Protein AF-A0A9X7I313-F1 (afdb_monomer)

pLDDT: mean 82.61, std 24.39, range [28.47, 98.81]

Organism: Neisseria perflava (NCBI:txid33053)

Sequence (210 aa):
MNPSSATGTASRPKRANGAKYTSPQLRQRKEVKRVNSVDGKPVTVVKENRGIHDQNETKINKLHPQFQDKVRMFIKKVHEQHQIKLKIVQGYRTYREQDELYAKGRTMPGSIVTNAKGGQSNHNFGLAIDVFPIWQDGRPHMKKEDDAENIRLLKLIAHIGIEEGLAWGGHWRKFKDYPHFELKVGKNMAQLRAAVKAAGGDTLAVKYDI

Nearest PDB structures (foldseek):
  2vo9-assembly3_C  TM=8.778E-01  e=3.078E-14  Listeria phage A500
  6akv-assembly1_A  TM=8.859E-01  e=5.418E-13  Bacillus phage B4
  3tmp-assembly2_C  TM=4.091E-01  e=7.382E+00  Homo sapiens

InterPro domains:
  IPR009045 Peptidase M74/Hedgehog-like, zinc-binding domain superfamily [G3DSA:3.30.1380.10] (27-183)
  IPR009045 Peptidase M74/Hedgehog-like, zinc-binding domain superfamily [SSF55166] (54-183)
  IPR039561 Peptidase M15C [PF13539] (115-183)

Radius of gyration: 28.73 Å; Cα contacts (8 Å, |Δi|>4): 242; chains: 1; bounding box: 62×62×86 Å

Structure (mmCIF, N/CA/C/O backbone):
data_AF-A0A9X7I313-F1
#
_entry.id   AF-A0A9X7I313-F1
#
loop_
_atom_site.group_PDB
_atom_site.id
_atom_site.type_symbol
_atom_site.label_atom_id
_atom_site.label_alt_id
_atom_site.label_comp_id
_atom_site.label_asym_id
_atom_site.label_entity_id
_atom_site.label_seq_id
_atom_site.pdbx_PDB_ins_code
_atom_site.Cartn_x
_atom_site.Cartn_y
_atom_site.Cartn_z
_atom_site.occupancy
_atom_site.B_iso_or_equiv
_atom_site.auth_seq_id
_atom_site.auth_comp_id
_atom_site.auth_asym_id
_atom_site.auth_atom_id
_atom_site.pdbx_PDB_model_num
ATOM 1 N N . MET A 1 1 ? -7.482 26.710 -67.455 1.00 40.88 1 MET A N 1
ATOM 2 C CA . MET A 1 1 ? -7.540 28.052 -66.835 1.00 40.88 1 MET A CA 1
ATOM 3 C C . MET A 1 1 ? -9.006 28.459 -66.785 1.00 40.88 1 MET A C 1
ATOM 5 O O . MET A 1 1 ? -9.658 28.337 -67.809 1.00 40.88 1 MET A O 1
ATOM 9 N N . ASN A 1 2 ? -9.516 28.877 -65.625 1.00 44.06 2 ASN A N 1
ATOM 10 C CA . ASN A 1 2 ? -10.851 29.485 -65.463 1.00 44.06 2 ASN A CA 1
ATOM 11 C C . ASN A 1 2 ? -10.664 31.020 -65.416 1.00 44.06 2 ASN A C 1
ATOM 13 O O . ASN A 1 2 ? -9.585 31.435 -64.980 1.00 44.06 2 ASN A O 1
ATOM 17 N N . PRO A 1 3 ? -11.637 31.860 -65.843 1.00 52.75 3 PRO A N 1
ATOM 18 C CA . PRO A 1 3 ? -12.781 32.150 -64.961 1.00 52.75 3 PRO A CA 1
ATOM 19 C C . PRO A 1 3 ? -14.147 32.509 -65.605 1.00 52.75 3 PRO A C 1
ATOM 21 O O . PRO A 1 3 ? -14.241 32.973 -66.733 1.00 52.75 3 PRO A O 1
ATOM 24 N N . SER A 1 4 ? -15.182 32.381 -64.762 1.00 41.75 4 SER A N 1
ATOM 25 C CA . SER A 1 4 ? -16.404 33.206 -64.637 1.00 41.75 4 SER A CA 1
ATOM 26 C C . SER A 1 4 ? -17.327 33.518 -65.826 1.00 41.75 4 SER A C 1
ATOM 28 O O . SER A 1 4 ? -17.017 34.321 -66.698 1.00 41.75 4 SER A O 1
ATOM 30 N N . SER A 1 5 ? -18.597 33.125 -65.665 1.00 41.00 5 SER A N 1
ATOM 31 C CA . SER A 1 5 ? -19.755 33.981 -65.979 1.00 41.00 5 SER A CA 1
ATOM 32 C C . SER A 1 5 ? -20.914 33.678 -65.012 1.00 41.00 5 SER A C 1
ATOM 34 O O . SER A 1 5 ? -21.037 32.554 -64.528 1.00 41.00 5 SER A O 1
ATOM 36 N N . ALA A 1 6 ? -21.727 34.685 -64.677 1.00 46.19 6 ALA A N 1
ATOM 37 C CA . ALA A 1 6 ? -22.829 34.582 -63.714 1.00 46.19 6 ALA A CA 1
ATOM 38 C C . ALA A 1 6 ? -24.111 35.225 -64.263 1.00 46.19 6 ALA A C 1
ATOM 40 O O . ALA A 1 6 ? -24.034 36.268 -64.902 1.00 46.19 6 ALA A O 1
ATOM 41 N N . THR A 1 7 ? -25.273 34.638 -63.962 1.00 37.78 7 THR A N 1
ATOM 42 C CA . THR A 1 7 ? -26.648 35.191 -64.051 1.00 37.78 7 THR A CA 1
ATOM 43 C C . THR A 1 7 ? -27.567 34.277 -63.206 1.00 37.78 7 THR A C 1
ATOM 45 O O . THR A 1 7 ? -27.244 33.106 -63.039 1.00 37.78 7 THR A O 1
ATOM 48 N N . GLY A 1 8 ? -28.682 34.693 -62.593 1.00 36.22 8 GLY A N 1
ATOM 49 C CA . GLY A 1 8 ? -29.254 36.028 -62.391 1.00 36.22 8 GLY A CA 1
ATOM 50 C C . GLY A 1 8 ? -30.377 36.011 -61.324 1.00 36.22 8 GLY A C 1
ATOM 51 O O . GLY A 1 8 ? -30.868 34.950 -60.956 1.00 36.22 8 GLY A O 1
ATOM 52 N N . THR A 1 9 ? -30.717 37.201 -60.808 1.00 35.31 9 THR A N 1
ATOM 53 C CA . THR A 1 9 ? -32.070 37.739 -60.471 1.00 35.31 9 THR A CA 1
ATOM 54 C C . THR A 1 9 ? -33.259 36.763 -60.298 1.00 35.31 9 THR A C 1
ATOM 56 O O . THR A 1 9 ? -33.502 35.950 -61.177 1.00 35.31 9 THR A O 1
ATOM 59 N N . ALA A 1 10 ? -34.159 36.866 -59.304 1.00 37.38 10 ALA A N 1
ATOM 60 C CA . ALA A 1 10 ? -34.538 37.956 -58.373 1.00 37.38 10 ALA A CA 1
ATOM 61 C C . ALA A 1 10 ? -35.134 37.352 -57.050 1.00 37.38 10 ALA A C 1
ATOM 63 O O . ALA A 1 10 ? -35.011 36.151 -56.851 1.00 37.38 10 ALA A O 1
ATOM 64 N N . SER A 1 11 ? -35.779 38.030 -56.078 1.00 39.25 11 SER A N 1
ATOM 65 C CA . SER A 1 11 ? -36.318 39.404 -55.959 1.00 39.25 11 SER A CA 1
ATOM 66 C C . SER A 1 11 ? -36.419 39.886 -54.477 1.00 39.25 11 SER A C 1
ATOM 68 O O . SER A 1 11 ? -35.688 39.419 -53.608 1.00 39.25 11 SER A O 1
ATOM 70 N N . ARG A 1 12 ? -37.312 40.847 -54.181 1.00 38.00 12 ARG A N 1
ATOM 71 C CA . ARG A 1 12 ? -37.642 41.500 -52.880 1.00 38.00 12 ARG A CA 1
ATOM 72 C C . ARG A 1 12 ? -39.209 41.496 -52.745 1.00 38.00 12 ARG A C 1
ATOM 74 O O . ARG A 1 12 ? -39.817 41.303 -53.798 1.00 38.00 12 ARG A O 1
ATOM 81 N N . PRO A 1 13 ? -39.911 41.768 -51.598 1.00 47.47 13 PRO A N 1
ATOM 82 C CA . PRO A 1 13 ? -39.455 42.646 -50.510 1.00 47.47 13 PRO A CA 1
ATOM 83 C C . PRO A 1 13 ? -40.043 42.528 -49.061 1.00 47.47 13 PRO A C 1
ATOM 85 O O . PRO A 1 13 ? -40.898 41.712 -48.748 1.00 47.47 13 PRO A O 1
ATOM 88 N N . LYS A 1 14 ? -39.645 43.533 -48.251 1.00 39.06 14 LYS A N 1
ATOM 89 C CA . LYS A 1 14 ? -40.239 44.116 -47.016 1.00 39.06 14 LYS A CA 1
ATOM 90 C C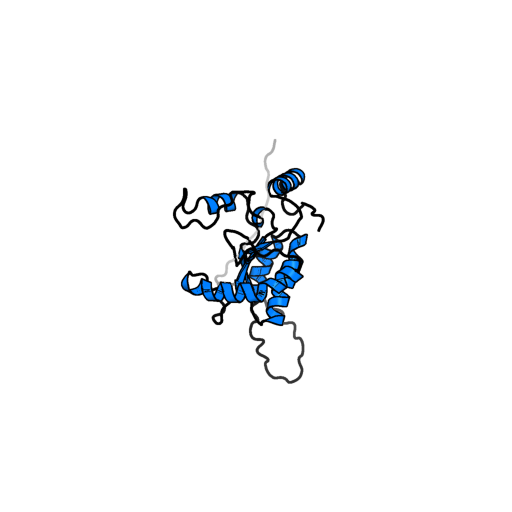 . LYS A 1 14 ? -39.835 43.555 -45.635 1.00 39.06 14 LYS A C 1
ATOM 92 O O . LYS A 1 14 ? -39.567 42.381 -45.439 1.00 39.06 14 LYS A O 1
ATOM 97 N N . ARG A 1 15 ? -39.721 44.509 -44.695 1.00 39.66 15 ARG A N 1
ATOM 98 C CA . ARG A 1 15 ? -39.255 44.392 -43.299 1.00 39.66 15 ARG A CA 1
ATOM 99 C C . ARG A 1 15 ? -40.437 44.241 -42.333 1.00 39.66 15 ARG A C 1
ATOM 101 O O . ARG A 1 15 ? -41.466 44.869 -42.562 1.00 39.66 15 ARG A O 1
ATOM 108 N N . ALA A 1 16 ? -40.196 43.616 -41.181 1.00 40.28 16 ALA A N 1
ATOM 109 C CA . ALA A 1 16 ? -40.866 43.938 -39.917 1.00 40.28 16 ALA A CA 1
ATOM 110 C C . ALA A 1 16 ? -39.874 43.775 -38.745 1.00 40.28 16 ALA A C 1
ATOM 112 O O . ALA A 1 16 ? -38.913 43.014 -38.849 1.00 40.28 16 ALA A O 1
ATOM 113 N N . ASN A 1 17 ? -40.070 44.533 -37.664 1.00 34.88 17 ASN A N 1
ATOM 114 C CA . ASN A 1 17 ? -39.152 44.593 -36.521 1.00 34.88 17 ASN A CA 1
ATOM 115 C C . ASN A 1 17 ? -39.475 43.546 -35.440 1.00 34.88 17 ASN A C 1
ATOM 117 O O . ASN A 1 17 ? -40.638 43.321 -35.131 1.00 34.88 17 ASN A O 1
ATOM 121 N N . GLY A 1 18 ? -38.429 43.083 -34.749 1.00 35.44 18 GLY A N 1
ATOM 122 C CA . GLY A 1 18 ? -38.420 43.013 -33.282 1.00 35.44 18 GLY A CA 1
ATOM 123 C C . GLY A 1 18 ? -39.178 41.881 -32.579 1.00 35.44 18 GLY A C 1
ATOM 124 O O . GLY A 1 18 ? -40.307 42.064 -32.143 1.00 35.44 18 GLY A O 1
ATOM 125 N N . ALA A 1 19 ? -38.459 40.804 -32.255 1.00 38.16 19 ALA A N 1
ATOM 126 C CA . ALA A 1 19 ? -38.674 40.040 -31.023 1.00 38.16 19 ALA A CA 1
ATOM 127 C C . ALA A 1 19 ? -37.346 39.412 -30.565 1.00 38.16 19 ALA A C 1
ATOM 129 O O . ALA A 1 19 ? -36.671 38.742 -31.346 1.00 38.16 19 ALA A O 1
ATOM 130 N N . LYS A 1 20 ? -36.949 39.627 -29.304 1.00 37.66 20 LYS A N 1
ATOM 131 C CA . LYS A 1 20 ? -35.794 38.934 -28.708 1.00 37.66 20 LYS A CA 1
ATOM 132 C C . LYS A 1 20 ? -36.206 37.497 -28.382 1.00 37.66 20 LYS A C 1
ATOM 134 O O . LYS A 1 20 ? -36.942 37.287 -27.424 1.00 37.66 20 LYS A O 1
ATOM 139 N N . TYR A 1 21 ? -35.722 36.524 -29.149 1.00 28.47 21 TYR A N 1
ATOM 140 C CA . TYR A 1 21 ? -35.895 35.108 -28.822 1.00 28.47 21 TYR A CA 1
ATOM 141 C C . TYR A 1 21 ? -34.841 34.671 -27.797 1.00 28.47 21 TYR A C 1
ATOM 143 O O . TYR A 1 21 ? -33.659 34.552 -28.113 1.00 28.47 21 TYR A O 1
ATOM 151 N N . THR A 1 22 ? -35.268 34.433 -26.559 1.00 36.50 22 THR A N 1
ATOM 152 C CA . THR A 1 22 ? -34.468 33.758 -25.531 1.00 36.50 22 THR A CA 1
ATOM 153 C C . THR A 1 22 ? -34.705 32.252 -25.612 1.00 36.50 22 THR A C 1
ATOM 155 O O . THR A 1 22 ? -35.797 31.768 -25.320 1.00 36.50 22 THR A O 1
ATOM 158 N N . SER A 1 23 ? -33.681 31.490 -26.002 1.00 35.00 23 S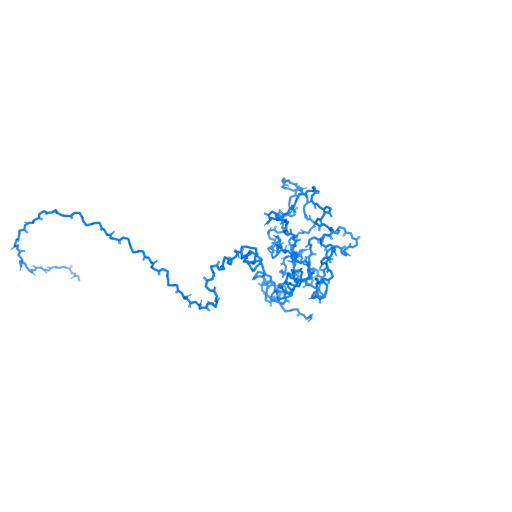ER A N 1
ATOM 159 C CA . SER A 1 23 ? -33.765 30.025 -26.064 1.00 35.00 23 SER A CA 1
ATOM 160 C C . SER A 1 23 ? -34.023 29.419 -24.674 1.00 35.00 23 SER A C 1
ATOM 162 O O . SER A 1 23 ? -33.253 29.694 -23.748 1.00 35.00 23 SER A O 1
ATOM 164 N N . PRO A 1 24 ? -35.046 28.560 -24.497 1.00 38.41 24 PRO A N 1
ATOM 165 C CA . PRO A 1 24 ? -35.261 27.858 -23.237 1.00 38.41 24 PRO A CA 1
ATOM 166 C C . PRO A 1 24 ? -34.119 26.877 -22.948 1.00 38.41 24 PRO A C 1
ATOM 168 O O . PRO A 1 24 ? -33.756 26.059 -23.793 1.00 38.41 24 PRO A O 1
ATOM 171 N N . GLN A 1 25 ? -33.571 26.916 -21.732 1.00 34.84 25 GLN A N 1
ATOM 172 C CA . GLN A 1 25 ? -32.580 25.932 -21.296 1.00 34.84 25 GLN A CA 1
ATOM 173 C C . GLN A 1 25 ? -33.209 24.534 -21.213 1.00 34.84 25 GLN A C 1
ATOM 175 O O . GLN A 1 25 ? -34.128 24.298 -20.425 1.00 34.84 25 GLN A O 1
ATOM 180 N N . LEU A 1 26 ? -32.659 23.590 -21.981 1.00 34.78 26 LEU A N 1
ATOM 181 C CA . LEU A 1 26 ? -32.971 22.162 -21.904 1.00 34.78 26 LEU A CA 1
ATOM 182 C C . LEU A 1 26 ? -32.589 21.599 -20.526 1.00 34.78 26 LEU A C 1
ATOM 184 O O . LEU A 1 26 ? -31.475 21.128 -20.299 1.00 34.78 26 LEU A O 1
ATOM 188 N N . ARG A 1 27 ? -33.546 21.614 -19.593 1.00 37.34 27 ARG A N 1
ATOM 189 C CA . ARG A 1 27 ? -33.458 20.845 -18.349 1.00 37.34 27 ARG A CA 1
ATOM 190 C C . ARG A 1 27 ? -33.531 19.360 -18.692 1.00 37.34 27 ARG A C 1
ATOM 192 O O . ARG A 1 27 ? -34.621 18.828 -18.896 1.00 37.34 27 ARG A O 1
ATOM 199 N N . GLN A 1 28 ? -32.382 18.688 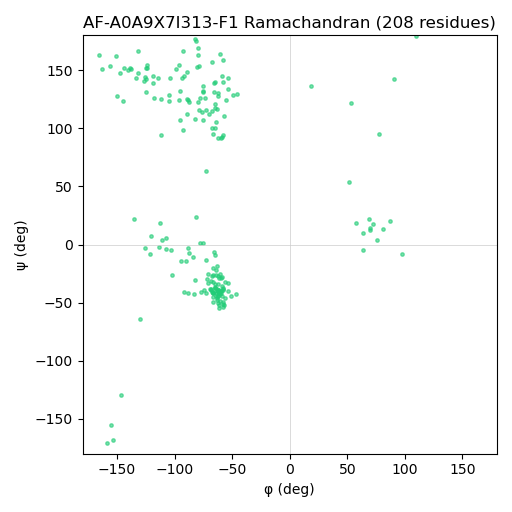-18.727 1.00 34.44 28 GLN A N 1
ATOM 200 C CA . GLN A 1 28 ? -32.332 17.229 -18.819 1.00 34.44 28 GLN A CA 1
ATOM 201 C C . GLN A 1 28 ? -33.115 16.623 -17.643 1.00 34.44 28 GLN A C 1
ATOM 203 O O . GLN A 1 28 ? -32.706 16.724 -16.482 1.00 34.44 28 GLN A O 1
ATOM 208 N N . ARG A 1 29 ? -34.268 16.009 -17.937 1.00 39.44 29 ARG A N 1
ATOM 209 C CA . ARG A 1 29 ? -35.014 15.210 -16.961 1.00 39.44 29 ARG A CA 1
ATOM 210 C C . ARG A 1 29 ? -34.137 14.028 -16.561 1.00 39.44 29 ARG A C 1
ATOM 212 O O . ARG A 1 29 ? -33.852 13.169 -17.388 1.00 39.44 29 ARG A O 1
ATOM 219 N N . LYS A 1 30 ? -33.751 13.959 -15.285 1.00 34.91 30 LYS A N 1
ATOM 220 C CA . LYS A 1 30 ? -33.220 12.719 -14.713 1.00 34.91 30 LYS A CA 1
ATOM 221 C C . LYS A 1 30 ? -34.335 11.681 -14.724 1.00 34.91 30 LYS A C 1
ATOM 223 O O . LYS A 1 30 ? -35.368 11.879 -14.088 1.00 34.91 30 LYS A O 1
ATOM 228 N N . GLU A 1 31 ? -34.120 10.600 -15.455 1.00 32.78 31 GLU A N 1
ATOM 229 C CA . GLU A 1 31 ? -35.025 9.461 -15.486 1.00 32.78 31 GLU A CA 1
ATOM 230 C C . GLU A 1 31 ? -34.950 8.725 -14.140 1.00 32.78 31 GLU A C 1
ATOM 232 O O . GLU A 1 31 ? -33.916 8.176 -13.760 1.00 32.78 31 GLU A O 1
ATOM 237 N N . VAL A 1 32 ? -36.037 8.777 -13.366 1.00 34.41 32 VAL A N 1
ATOM 238 C CA . VAL A 1 32 ? -36.108 8.149 -12.042 1.00 34.41 32 VAL A CA 1
ATOM 239 C C . VAL A 1 32 ? -36.683 6.747 -12.200 1.00 34.41 32 VAL A C 1
ATOM 241 O O . VAL A 1 32 ? -37.902 6.576 -12.241 1.00 34.41 32 VAL A O 1
ATOM 244 N N . LYS A 1 33 ? -35.813 5.731 -12.242 1.00 35.75 33 LYS A N 1
ATOM 245 C CA . LYS A 1 33 ? -36.243 4.339 -12.058 1.00 35.75 33 LYS A CA 1
ATOM 246 C C . LYS A 1 33 ? -36.788 4.175 -10.638 1.00 35.75 33 LYS A C 1
ATOM 248 O O . LYS A 1 33 ? -36.026 4.150 -9.674 1.00 35.75 33 LYS A O 1
ATOM 253 N N . ARG A 1 34 ? -38.115 4.087 -10.513 1.00 34.72 34 ARG A N 1
ATOM 254 C CA . ARG A 1 34 ? -38.782 3.680 -9.271 1.00 34.72 34 ARG A CA 1
ATOM 255 C C . ARG A 1 34 ? -38.585 2.178 -9.083 1.00 34.72 34 ARG A C 1
ATOM 257 O O . ARG A 1 34 ? -38.943 1.405 -9.965 1.00 34.72 34 ARG A O 1
ATOM 264 N N . VAL A 1 35 ? -38.061 1.785 -7.929 1.00 38.41 35 VAL A N 1
ATOM 265 C CA . VAL A 1 35 ? -38.152 0.413 -7.420 1.00 38.41 35 VAL A CA 1
ATOM 266 C C . VAL A 1 35 ? -39.050 0.483 -6.193 1.00 38.41 35 VAL A C 1
ATOM 268 O O . VAL A 1 35 ? -38.827 1.319 -5.317 1.00 38.41 35 VAL A O 1
ATOM 271 N N . ASN A 1 36 ? -40.107 -0.324 -6.169 1.00 33.94 36 ASN A N 1
ATOM 272 C CA . ASN A 1 36 ? -41.086 -0.295 -5.089 1.00 33.94 36 ASN A CA 1
ATOM 273 C C . ASN A 1 36 ? -40.506 -0.981 -3.845 1.00 33.94 36 ASN A C 1
ATOM 275 O O . ASN A 1 36 ? -40.004 -2.098 -3.942 1.00 33.94 36 ASN A O 1
ATOM 279 N N . SER A 1 37 ? -40.625 -0.333 -2.686 1.00 36.97 37 SER A N 1
ATOM 280 C CA . SER A 1 37 ? -40.439 -0.964 -1.377 1.00 36.97 37 SER A CA 1
ATOM 281 C C . SER A 1 37 ? -41.763 -0.949 -0.628 1.00 36.97 37 SER A C 1
ATOM 283 O O . SER A 1 37 ? -42.525 0.016 -0.717 1.00 36.97 37 SER A O 1
ATOM 285 N N . VAL A 1 38 ? -42.011 -2.021 0.115 1.00 44.44 38 VAL A N 1
ATOM 286 C CA . VAL A 1 38 ? -43.161 -2.166 1.012 1.00 44.44 38 VAL A CA 1
ATOM 287 C C . VAL A 1 38 ? -43.020 -1.174 2.190 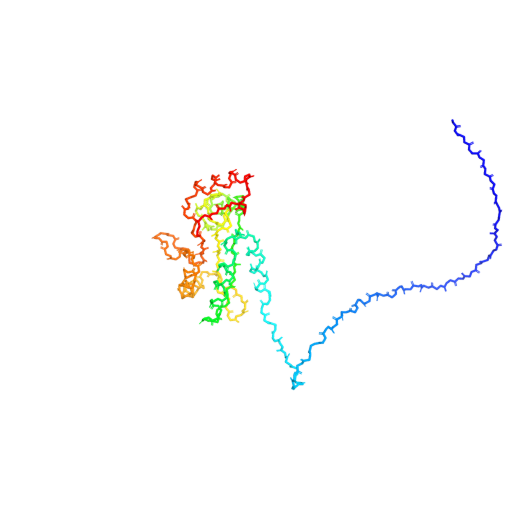1.00 44.44 38 VAL A C 1
ATOM 289 O O . VAL A 1 38 ? -41.922 -0.688 2.470 1.00 44.44 38 VAL A O 1
ATOM 292 N N . ASP A 1 39 ? -44.144 -0.834 2.827 1.00 45.06 39 ASP A N 1
ATOM 293 C CA . ASP A 1 39 ? -44.296 -0.020 4.053 1.00 45.06 39 ASP A CA 1
ATOM 294 C C . ASP A 1 39 ? -44.133 1.509 3.998 1.00 45.06 39 ASP A C 1
ATOM 296 O O . ASP A 1 39 ? -44.275 2.165 5.030 1.00 45.06 39 ASP A O 1
ATOM 300 N N . GLY A 1 40 ? -43.936 2.121 2.824 1.00 46.91 40 GLY A N 1
ATOM 301 C CA . GLY A 1 40 ? -44.301 3.532 2.563 1.00 46.91 40 GLY A CA 1
ATOM 302 C C . GLY A 1 40 ? -43.595 4.639 3.371 1.00 46.91 40 GLY A C 1
ATOM 303 O O . GLY A 1 40 ? -43.797 5.821 3.091 1.00 46.91 40 GLY A O 1
ATOM 304 N N . LYS A 1 41 ? -42.743 4.301 4.342 1.00 34.78 41 LYS A N 1
ATOM 305 C CA . LYS A 1 41 ? -41.885 5.253 5.051 1.00 34.78 41 LYS A CA 1
ATOM 306 C C . LYS A 1 41 ? -40.731 5.655 4.131 1.00 34.78 41 LYS A C 1
ATOM 308 O O . LYS A 1 41 ? -40.125 4.778 3.512 1.00 34.78 41 LYS A O 1
ATOM 313 N N . PRO A 1 42 ? -40.368 6.948 4.048 1.00 35.41 42 PRO A N 1
ATOM 314 C CA . PRO A 1 42 ? -39.156 7.354 3.359 1.00 35.41 42 PRO A CA 1
ATOM 315 C C . PRO A 1 42 ? -37.954 6.820 4.140 1.00 35.41 42 PRO A C 1
ATOM 317 O O . PRO A 1 42 ? -37.485 7.445 5.090 1.00 35.41 42 PRO A O 1
ATOM 320 N N . VAL A 1 43 ? -37.448 5.656 3.733 1.00 36.00 43 VAL A N 1
ATOM 321 C CA . VAL A 1 43 ? -36.135 5.187 4.164 1.00 36.00 43 VAL A CA 1
ATOM 322 C C . VAL A 1 43 ? -35.131 6.175 3.593 1.00 36.00 43 VAL A C 1
ATOM 324 O O . VAL A 1 43 ? -34.771 6.123 2.414 1.00 36.00 43 VAL A O 1
ATOM 327 N N . THR A 1 44 ? -34.671 7.097 4.435 1.00 36.34 44 THR A N 1
ATOM 328 C CA . THR A 1 44 ? -33.389 7.751 4.232 1.00 36.34 44 THR A CA 1
ATOM 329 C C . THR A 1 44 ? -32.341 6.653 4.237 1.00 36.34 44 THR A C 1
ATOM 331 O O . THR A 1 44 ? -31.802 6.291 5.280 1.00 36.34 44 THR A O 1
ATOM 334 N N . VAL A 1 45 ? -32.042 6.130 3.043 1.00 41.22 45 VAL A N 1
ATOM 335 C CA . VAL A 1 45 ? -30.770 5.472 2.774 1.00 41.22 45 VAL A CA 1
ATOM 336 C C . VAL A 1 45 ? -29.728 6.538 3.071 1.00 41.22 45 VAL A C 1
ATOM 338 O O . VAL A 1 45 ? -29.433 7.402 2.237 1.00 41.22 45 VAL A O 1
ATOM 341 N N . VAL A 1 46 ? -29.245 6.526 4.317 1.00 42.28 46 VAL A N 1
ATOM 342 C CA . VAL A 1 46 ? -28.068 7.272 4.743 1.00 42.28 46 VAL A CA 1
ATOM 343 C C . VAL A 1 46 ? -27.042 7.014 3.655 1.00 42.28 46 VAL A C 1
ATOM 345 O O . VAL A 1 46 ? -26.875 5.864 3.250 1.00 42.28 46 VAL A O 1
ATOM 348 N N . LYS A 1 47 ? -26.424 8.069 3.111 1.00 43.38 47 LYS A N 1
ATOM 349 C CA . LYS A 1 47 ? -25.372 7.899 2.106 1.00 43.38 47 LYS A CA 1
ATOM 350 C C . LYS A 1 47 ? -24.276 7.044 2.736 1.00 43.38 47 LYS A C 1
ATOM 352 O O . LYS A 1 47 ? -23.381 7.583 3.381 1.00 43.38 47 LYS A O 1
ATOM 357 N N . GLU A 1 48 ? -24.326 5.733 2.522 1.00 46.97 48 GLU A N 1
ATOM 358 C CA . GLU A 1 48 ? -23.175 4.884 2.748 1.00 46.97 48 GLU A CA 1
ATOM 359 C C . GLU A 1 48 ? -22.023 5.480 1.947 1.00 46.97 48 GLU A C 1
ATOM 361 O O . GLU A 1 48 ? -22.240 6.070 0.879 1.00 46.97 48 GLU A O 1
ATOM 366 N N . ASN A 1 49 ? -20.819 5.408 2.512 1.00 55.25 49 ASN A N 1
ATOM 367 C CA . ASN A 1 49 ? -19.673 6.221 2.110 1.00 55.25 49 ASN A CA 1
ATOM 368 C C . ASN A 1 49 ? -19.084 5.786 0.753 1.00 55.25 49 ASN A C 1
ATOM 370 O O . ASN A 1 49 ? -17.909 5.427 0.672 1.00 55.25 49 ASN A O 1
ATOM 374 N N . ARG A 1 50 ? -19.874 5.902 -0.325 1.00 64.88 50 ARG A N 1
ATOM 375 C CA . ARG A 1 50 ? -19.460 5.729 -1.723 1.00 64.88 50 ARG A CA 1
ATOM 376 C C . ARG A 1 50 ? -18.163 6.483 -1.985 1.00 64.88 50 ARG A C 1
ATOM 378 O O . ARG A 1 50 ? -17.216 5.896 -2.467 1.00 64.88 50 ARG A O 1
ATOM 385 N N . GLY A 1 51 ? -18.032 7.709 -1.473 1.00 86.88 51 GLY A N 1
ATOM 386 C CA . GLY A 1 51 ? -16.794 8.485 -1.584 1.00 86.88 51 GLY A CA 1
ATOM 387 C C . GLY A 1 51 ? -15.510 7.794 -1.086 1.00 86.88 51 GLY A C 1
ATOM 388 O O . GLY A 1 51 ? -14.465 8.041 -1.671 1.00 86.88 51 GLY A O 1
ATOM 389 N N . ILE A 1 52 ? -15.546 6.935 -0.056 1.00 90.00 52 ILE A N 1
ATOM 390 C CA . ILE A 1 52 ? -14.358 6.172 0.388 1.00 90.00 52 ILE A CA 1
ATOM 391 C C . ILE A 1 52 ? -14.179 4.911 -0.462 1.00 90.00 52 ILE A C 1
ATOM 393 O O . ILE A 1 52 ? -13.064 4.625 -0.890 1.00 90.00 52 ILE A O 1
ATOM 397 N N . HIS A 1 53 ? -15.268 4.196 -0.750 1.00 93.00 53 HIS A N 1
ATOM 398 C CA . HIS A 1 53 ? -15.256 3.027 -1.631 1.00 93.00 53 HIS A CA 1
ATOM 399 C C . HIS A 1 53 ? -14.708 3.373 -3.027 1.00 93.00 53 HIS A C 1
ATOM 401 O O . HIS A 1 53 ? -13.726 2.787 -3.468 1.00 93.00 53 HIS A O 1
ATOM 407 N N . ASP A 1 54 ? -15.250 4.407 -3.666 1.00 94.62 54 ASP A N 1
ATOM 408 C CA . ASP A 1 54 ? -14.872 4.875 -5.000 1.00 94.62 54 ASP A CA 1
ATOM 409 C C . ASP A 1 54 ? -13.416 5.400 -5.020 1.00 94.62 54 ASP A C 1
ATOM 411 O O . ASP A 1 54 ? -12.683 5.203 -5.993 1.00 94.62 54 ASP A O 1
ATOM 415 N N . GLN A 1 55 ? -12.950 6.021 -3.922 1.00 95.00 55 GLN A N 1
ATOM 416 C CA . GLN A 1 55 ? -11.540 6.411 -3.742 1.00 95.00 55 GLN A CA 1
ATOM 417 C C . GLN A 1 55 ? -10.607 5.199 -3.627 1.00 95.00 55 GLN A C 1
ATOM 419 O O . GLN A 1 55 ? -9.515 5.221 -4.201 1.00 95.00 55 GLN A O 1
ATOM 424 N N . ASN A 1 56 ? -11.021 4.156 -2.901 1.00 97.56 56 ASN A N 1
ATOM 425 C CA . ASN A 1 56 ? -10.266 2.912 -2.785 1.00 97.56 56 ASN A CA 1
ATOM 426 C C . ASN A 1 56 ? -10.222 2.190 -4.137 1.00 97.56 56 ASN A C 1
ATOM 428 O O . ASN A 1 56 ? -9.130 1.894 -4.609 1.00 97.56 56 ASN A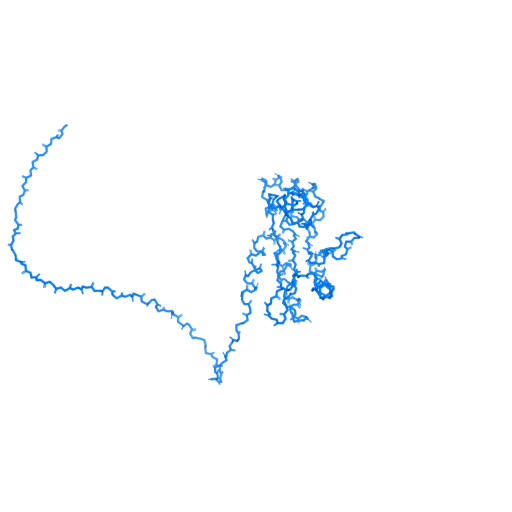 O 1
ATOM 432 N N . GLU A 1 57 ? -11.357 2.006 -4.815 1.00 97.94 57 GLU A N 1
ATOM 433 C CA . GLU A 1 57 ? -11.429 1.377 -6.143 1.00 97.94 57 GLU A CA 1
ATOM 434 C C . GLU A 1 57 ? -10.575 2.112 -7.187 1.00 97.94 57 GLU A C 1
ATOM 436 O O . GLU A 1 57 ? -9.844 1.484 -7.950 1.00 97.94 57 GLU A O 1
ATOM 441 N N . THR A 1 58 ? -10.539 3.450 -7.158 1.00 97.62 58 THR A N 1
ATOM 442 C CA . THR A 1 58 ? -9.642 4.251 -8.019 1.00 97.62 58 THR A CA 1
ATOM 443 C C . THR A 1 58 ? -8.153 3.927 -7.810 1.00 97.62 58 THR A C 1
ATOM 445 O O . THR A 1 58 ? -7.347 4.094 -8.730 1.00 97.62 58 THR A O 1
ATOM 448 N N . LYS A 1 59 ? -7.761 3.475 -6.611 1.00 98.19 59 LYS A N 1
ATOM 449 C CA . LYS A 1 59 ? -6.398 3.008 -6.315 1.00 98.19 59 LYS A CA 1
ATOM 450 C C . LYS A 1 59 ? -6.226 1.518 -6.615 1.00 98.19 59 LYS A C 1
ATOM 452 O O . LYS A 1 59 ? -5.208 1.164 -7.200 1.00 98.19 59 LYS A O 1
ATOM 457 N N . ILE A 1 60 ? -7.207 0.679 -6.271 1.00 98.56 60 ILE A N 1
ATOM 458 C CA . ILE A 1 60 ? -7.205 -0.775 -6.514 1.00 98.56 60 ILE A CA 1
ATOM 459 C C . ILE A 1 60 ? -7.075 -1.069 -8.009 1.00 98.56 60 ILE A C 1
ATOM 461 O O . ILE A 1 60 ? -6.218 -1.855 -8.393 1.00 98.56 60 ILE A O 1
ATOM 465 N N . ASN A 1 61 ? -7.806 -0.353 -8.864 1.00 97.94 61 ASN A N 1
ATOM 466 C CA . ASN A 1 61 ? -7.745 -0.513 -10.322 1.00 97.94 61 ASN A CA 1
ATOM 467 C C . ASN A 1 61 ? -6.388 -0.123 -10.949 1.00 97.94 61 ASN A C 1
ATOM 469 O O . ASN A 1 61 ? -6.189 -0.332 -12.142 1.00 97.94 61 ASN A O 1
ATOM 473 N N . LYS A 1 62 ? -5.450 0.440 -10.169 1.00 97.44 62 LYS A N 1
ATOM 474 C CA . LYS A 1 62 ? -4.053 0.696 -10.575 1.00 97.44 62 LYS A CA 1
ATOM 475 C C . LYS A 1 62 ? -3.058 -0.315 -9.995 1.00 97.44 62 LYS A C 1
ATOM 477 O O . LYS A 1 62 ? -1.871 -0.231 -10.292 1.00 97.44 62 LYS A O 1
ATOM 482 N N . LEU A 1 63 ? -3.510 -1.224 -9.131 1.00 98.31 63 LEU A N 1
ATOM 483 C CA . LEU A 1 63 ? -2.697 -2.313 -8.598 1.00 98.31 63 LEU A CA 1
ATOM 484 C C . LEU A 1 63 ? -2.599 -3.451 -9.614 1.00 98.31 63 LEU A C 1
ATOM 486 O O . LEU A 1 63 ? -3.408 -3.566 -10.538 1.00 98.31 63 LEU A O 1
ATOM 490 N N . HIS A 1 64 ? -1.622 -4.324 -9.390 1.00 98.12 64 HIS A N 1
ATOM 491 C CA . HIS A 1 64 ? -1.443 -5.542 -10.159 1.00 98.12 64 HIS A CA 1
ATOM 492 C C . HIS A 1 64 ? -2.737 -6.375 -10.181 1.00 98.12 64 HIS A C 1
ATOM 494 O O . HIS A 1 64 ? -3.301 -6.583 -9.104 1.00 98.12 64 HIS A O 1
ATOM 500 N N . PRO A 1 65 ? -3.207 -6.902 -11.332 1.00 97.25 65 PRO A N 1
ATOM 501 C CA . PRO A 1 65 ? -4.478 -7.632 -11.411 1.00 97.25 65 PRO A CA 1
ATOM 502 C C . PRO A 1 65 ? -4.618 -8.745 -10.360 1.00 97.25 65 PRO A C 1
ATOM 504 O O . PRO A 1 65 ? -5.615 -8.801 -9.650 1.00 97.25 65 PRO A O 1
ATOM 507 N N . GLN A 1 66 ? -3.562 -9.544 -10.157 1.00 96.50 66 GLN A N 1
ATOM 508 C CA . GLN A 1 66 ? -3.523 -10.624 -9.153 1.00 96.50 66 GLN A CA 1
ATOM 509 C C . GLN A 1 66 ? -3.602 -10.154 -7.678 1.00 96.50 66 GLN A C 1
ATOM 511 O O . GLN A 1 66 ? -3.731 -10.980 -6.777 1.00 96.50 66 GLN A O 1
ATOM 516 N N . PHE A 1 67 ? -3.506 -8.847 -7.408 1.00 98.12 67 PHE A N 1
ATOM 517 C CA . PHE A 1 67 ? -3.611 -8.259 -6.067 1.00 98.12 67 PHE A CA 1
ATOM 518 C C . PHE A 1 67 ? -4.983 -7.620 -5.806 1.00 98.12 67 PHE A C 1
ATOM 520 O O . PHE A 1 67 ? -5.406 -7.550 -4.653 1.00 98.12 67 PHE A O 1
ATOM 527 N N . GLN A 1 68 ? -5.697 -7.175 -6.847 1.00 98.25 68 GLN A N 1
ATOM 528 C CA . GLN A 1 68 ? -6.881 -6.320 -6.697 1.00 98.25 68 GLN A CA 1
ATOM 529 C C . GLN A 1 68 ? -7.973 -6.953 -5.826 1.00 98.25 68 GLN A C 1
ATOM 531 O O . GLN A 1 68 ? -8.414 -6.348 -4.849 1.00 98.25 68 GLN A O 1
ATOM 536 N N . ASP A 1 69 ? -8.359 -8.193 -6.125 1.00 98.00 69 ASP A N 1
ATOM 537 C CA . ASP A 1 69 ? -9.456 -8.857 -5.414 1.00 98.00 69 ASP A CA 1
ATOM 538 C C . ASP A 1 69 ? -9.080 -9.247 -3.981 1.00 98.00 69 ASP A C 1
ATOM 540 O O . ASP A 1 69 ? -9.920 -9.169 -3.087 1.00 98.00 69 ASP A O 1
ATOM 544 N N . LYS A 1 70 ? -7.798 -9.535 -3.716 1.00 98.31 70 LYS A N 1
ATOM 545 C CA . LYS A 1 70 ? -7.283 -9.734 -2.351 1.00 98.31 70 LYS A CA 1
ATOM 546 C C . LYS A 1 70 ? -7.421 -8.461 -1.511 1.00 98.31 70 LYS A C 1
ATOM 548 O O . LYS A 1 70 ? -7.826 -8.528 -0.354 1.00 98.31 70 LYS A O 1
ATOM 553 N N . VAL A 1 71 ? -7.154 -7.288 -2.096 1.00 98.69 71 VAL A N 1
ATOM 554 C CA . VAL A 1 71 ? -7.371 -5.993 -1.422 1.00 98.69 71 VAL A CA 1
ATOM 555 C C . VAL A 1 71 ? -8.856 -5.728 -1.173 1.00 98.69 71 VAL A C 1
ATOM 557 O O . VAL A 1 71 ? -9.216 -5.280 -0.083 1.00 98.69 71 VAL A O 1
ATOM 560 N N . ARG A 1 72 ? -9.730 -6.033 -2.143 1.00 98.62 72 ARG A N 1
ATOM 561 C CA . ARG A 1 72 ? -11.190 -5.911 -1.975 1.00 98.62 72 ARG A CA 1
ATOM 562 C C . ARG A 1 72 ? -11.697 -6.800 -0.841 1.00 98.62 72 ARG A C 1
ATOM 564 O O . ARG A 1 72 ? -12.406 -6.311 0.037 1.00 98.62 72 ARG A O 1
ATOM 571 N N . MET A 1 73 ? -11.292 -8.070 -0.822 1.00 98.56 73 MET A N 1
ATOM 572 C CA . MET A 1 73 ? -11.676 -9.029 0.216 1.00 98.56 73 MET A CA 1
ATOM 573 C C . MET A 1 73 ? -11.150 -8.641 1.597 1.00 98.56 73 MET A C 1
ATOM 575 O O . MET A 1 73 ? -11.914 -8.683 2.561 1.00 98.56 73 MET A O 1
ATOM 579 N N . PHE A 1 74 ? -9.906 -8.167 1.690 1.00 98.75 74 PHE A N 1
ATOM 580 C CA . PHE A 1 74 ? -9.335 -7.626 2.924 1.00 98.75 74 PHE A CA 1
ATOM 581 C C . PHE A 1 74 ? -10.168 -6.453 3.465 1.00 98.75 74 PHE A C 1
ATOM 583 O O . PHE A 1 74 ? -10.645 -6.509 4.597 1.00 98.75 74 PHE A O 1
ATOM 590 N N . ILE A 1 75 ? -10.425 -5.421 2.651 1.00 98.56 75 ILE A N 1
ATOM 591 C CA . ILE A 1 75 ? -11.212 -4.247 3.071 1.00 98.56 75 ILE A CA 1
ATOM 592 C C . ILE A 1 75 ? -12.642 -4.644 3.467 1.00 98.56 75 ILE A C 1
ATOM 594 O O . ILE A 1 75 ? -13.159 -4.151 4.472 1.00 98.56 75 ILE A O 1
ATOM 598 N N . LYS A 1 76 ? -13.266 -5.558 2.713 1.00 98.38 76 LYS A N 1
ATOM 599 C CA . LYS A 1 76 ? -14.603 -6.091 2.996 1.00 98.38 76 LYS A CA 1
ATOM 600 C C . LYS A 1 76 ? -14.647 -6.811 4.349 1.00 98.38 76 LYS A C 1
ATOM 602 O O . LYS A 1 76 ? -15.449 -6.432 5.201 1.00 98.38 76 LYS A O 1
ATOM 607 N N . LYS A 1 77 ? -13.764 -7.789 4.577 1.00 98.62 77 LYS A N 1
ATOM 608 C CA . LYS A 1 77 ? -13.717 -8.565 5.828 1.00 98.62 77 LYS A CA 1
ATOM 609 C C . LYS A 1 77 ? -13.412 -7.692 7.046 1.00 98.62 77 LYS A C 1
ATOM 611 O O . LYS A 1 77 ? -14.043 -7.877 8.081 1.00 98.62 77 LYS A O 1
ATOM 616 N N . VAL A 1 78 ? -12.511 -6.710 6.927 1.00 98.44 78 VAL A N 1
ATOM 617 C CA . VAL A 1 78 ? -12.218 -5.755 8.015 1.00 98.44 78 VAL A CA 1
ATOM 618 C C . VAL A 1 78 ? -13.466 -4.968 8.426 1.00 98.44 78 VAL A C 1
ATOM 620 O O . VAL A 1 78 ? -13.727 -4.799 9.620 1.00 98.44 78 VAL A O 1
ATOM 623 N N . HIS A 1 79 ? -14.268 -4.528 7.453 1.00 97.50 79 HIS A N 1
ATOM 624 C CA . HIS A 1 79 ? -15.536 -3.864 7.739 1.00 97.50 79 HIS A CA 1
ATOM 625 C C . HIS A 1 79 ? -16.548 -4.819 8.383 1.00 97.50 79 HIS A C 1
ATOM 627 O O . HIS A 1 79 ? -17.162 -4.466 9.383 1.00 97.50 79 HIS A O 1
ATOM 633 N N . GLU A 1 80 ? -16.701 -6.034 7.859 1.00 97.94 80 GLU A N 1
ATOM 634 C CA . GLU A 1 80 ? -17.660 -7.016 8.381 1.00 97.94 80 GLU A CA 1
ATOM 635 C C . GLU A 1 80 ? -17.336 -7.447 9.821 1.00 97.94 80 GLU A C 1
ATOM 637 O O . GLU A 1 80 ? -18.223 -7.441 10.673 1.00 97.94 80 GLU A O 1
ATOM 642 N N . GLN A 1 81 ? -16.070 -7.757 10.117 1.00 98.00 81 GLN A N 1
ATOM 643 C CA . GLN A 1 81 ? -15.647 -8.307 11.411 1.00 98.00 81 GLN A CA 1
ATOM 644 C C . GLN A 1 81 ? -15.442 -7.249 12.506 1.00 98.00 81 GLN A C 1
ATOM 646 O O . GLN A 1 81 ? -15.642 -7.543 13.684 1.00 98.00 81 GLN A O 1
ATOM 651 N N . HIS A 1 82 ? -15.047 -6.021 12.148 1.00 96.38 82 HIS A N 1
ATOM 652 C CA . HIS A 1 82 ? -14.687 -4.986 13.129 1.00 96.38 82 HIS A CA 1
ATOM 653 C C . HIS A 1 82 ? -15.452 -3.666 12.981 1.00 96.38 82 HIS A C 1
ATOM 655 O O . HIS A 1 82 ? -15.233 -2.758 13.779 1.00 96.38 82 HIS A O 1
ATOM 661 N N . GLN A 1 83 ? -16.319 -3.522 11.971 1.00 95.88 83 GLN A N 1
ATOM 662 C CA . GLN A 1 83 ? -16.997 -2.260 1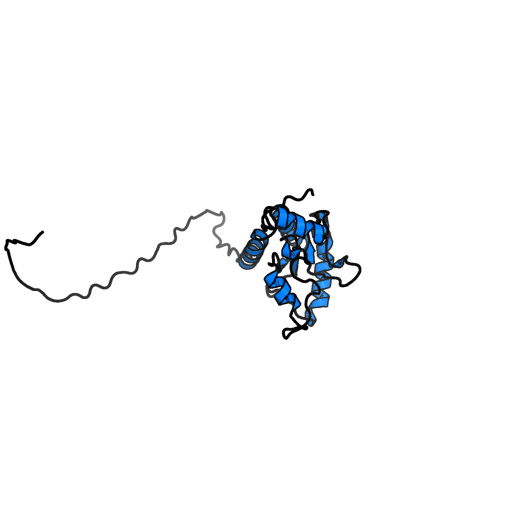1.626 1.00 95.88 83 GLN A CA 1
ATOM 663 C C . GLN A 1 83 ? -16.021 -1.100 11.322 1.00 95.88 83 GLN A C 1
ATOM 665 O O . GLN A 1 83 ? -16.396 0.074 11.310 1.00 95.88 83 GLN A O 1
ATOM 670 N N . ILE A 1 84 ? -14.756 -1.425 11.019 1.00 95.81 84 ILE A N 1
ATOM 671 C CA . ILE A 1 84 ? -13.710 -0.465 10.659 1.00 95.81 84 ILE A CA 1
ATOM 672 C C . ILE A 1 84 ? -13.756 -0.228 9.150 1.00 95.81 84 ILE A C 1
ATOM 674 O O . ILE A 1 84 ? -13.616 -1.149 8.348 1.00 95.81 84 ILE A O 1
ATOM 678 N N . LYS A 1 85 ? -13.899 1.035 8.742 1.00 96.69 85 LYS A N 1
ATOM 679 C CA . LYS A 1 85 ? -13.755 1.442 7.338 1.00 96.69 85 LYS A CA 1
ATOM 680 C C . LYS A 1 85 ? -12.286 1.749 7.069 1.00 96.69 85 LYS A C 1
ATOM 682 O O . LYS A 1 85 ? -11.717 2.611 7.730 1.00 96.69 85 LYS A O 1
ATOM 687 N N . LEU A 1 86 ? -11.678 1.071 6.099 1.00 97.69 86 LEU A N 1
ATOM 688 C CA . LEU A 1 86 ? -10.310 1.357 5.662 1.00 97.69 86 LEU A CA 1
ATOM 689 C C . LEU A 1 86 ? -10.294 2.322 4.476 1.00 97.69 86 LEU A C 1
ATOM 691 O O . LEU A 1 86 ? -11.116 2.230 3.561 1.00 97.69 86 LEU A O 1
ATOM 695 N N . LYS A 1 87 ? -9.300 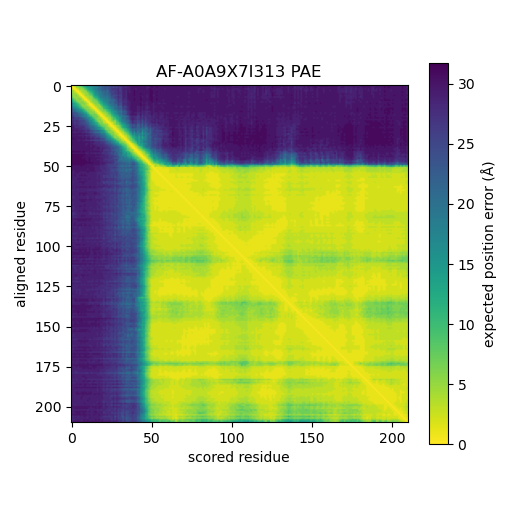3.208 4.457 1.00 97.81 87 LYS A N 1
ATOM 696 C CA . LYS A 1 87 ? -8.947 4.029 3.301 1.00 97.81 87 LYS A CA 1
ATOM 697 C C . LYS A 1 87 ? -7.534 3.707 2.845 1.00 97.81 87 LYS A C 1
ATOM 699 O O . LYS A 1 87 ? -6.589 3.817 3.621 1.00 97.81 87 LYS A O 1
ATOM 704 N N . ILE A 1 88 ? -7.394 3.383 1.564 1.00 98.38 88 ILE A N 1
ATOM 705 C CA . ILE A 1 88 ? -6.098 3.251 0.904 1.00 98.38 88 ILE A CA 1
ATOM 706 C C . ILE A 1 88 ? -5.528 4.662 0.713 1.00 98.38 88 ILE A C 1
ATOM 708 O O . ILE A 1 88 ? -6.088 5.482 -0.022 1.00 98.38 88 ILE A O 1
ATOM 712 N N . VAL A 1 89 ? -4.406 4.967 1.363 1.00 96.81 89 VAL A N 1
ATOM 713 C CA . VAL A 1 89 ? -3.716 6.259 1.230 1.00 96.81 89 VAL A CA 1
ATOM 714 C C . VAL A 1 89 ? -2.659 6.202 0.123 1.00 96.81 89 VAL A C 1
ATOM 716 O O . VAL A 1 89 ? -2.629 7.094 -0.731 1.00 96.81 89 VAL A O 1
ATOM 719 N N . GLN A 1 90 ? -1.902 5.106 0.019 1.00 97.69 90 GLN A N 1
ATOM 720 C CA . GLN A 1 90 ? -0.953 4.832 -1.072 1.00 97.69 90 GLN A CA 1
ATOM 721 C C . GLN A 1 90 ? -1.270 3.495 -1.752 1.00 97.69 90 GLN A C 1
ATOM 723 O O . GLN A 1 90 ? -1.819 2.593 -1.133 1.00 97.69 90 GLN A O 1
ATOM 728 N N . GLY A 1 91 ? -0.930 3.381 -3.035 1.00 98.06 91 GLY A N 1
ATOM 729 C CA . GLY A 1 91 ? -1.120 2.177 -3.850 1.00 98.06 91 GLY A CA 1
ATOM 730 C C . GLY A 1 91 ? 0.021 2.074 -4.856 1.00 98.06 91 GLY A C 1
ATOM 731 O O . GLY A 1 91 ? 1.175 2.243 -4.472 1.00 98.06 91 GLY A O 1
ATOM 732 N N . TYR A 1 92 ? -0.280 1.883 -6.142 1.00 97.75 92 TYR A N 1
ATOM 733 C CA . TYR A 1 92 ? 0.736 1.996 -7.193 1.00 97.75 92 TYR A CA 1
ATOM 734 C C . TYR A 1 92 ? 1.414 3.379 -7.208 1.00 97.75 92 TYR A C 1
ATOM 736 O O . TYR A 1 92 ? 0.747 4.405 -7.046 1.00 97.75 92 TYR A O 1
ATOM 744 N N . ARG A 1 93 ? 2.736 3.387 -7.423 1.00 97.06 93 ARG A N 1
ATOM 745 C CA . ARG A 1 93 ? 3.589 4.580 -7.532 1.00 97.06 93 ARG A CA 1
ATOM 746 C C . ARG A 1 93 ? 4.685 4.327 -8.566 1.00 97.06 93 ARG A C 1
ATOM 748 O O . ARG A 1 93 ? 5.464 3.392 -8.399 1.00 97.06 93 ARG A O 1
ATOM 755 N N . THR A 1 94 ? 4.798 5.155 -9.597 1.00 96.25 94 THR A N 1
ATOM 756 C CA . THR A 1 94 ? 5.862 5.045 -10.612 1.00 96.25 94 THR A CA 1
ATOM 757 C C . THR A 1 94 ? 7.262 5.192 -9.999 1.00 96.25 94 THR A C 1
ATOM 759 O O . THR A 1 94 ? 7.428 5.692 -8.884 1.00 96.25 94 THR A O 1
ATOM 762 N N . TYR A 1 95 ? 8.305 4.782 -10.733 1.00 96.75 95 TYR A N 1
ATOM 763 C CA . TYR A 1 95 ? 9.689 4.930 -10.259 1.00 96.75 95 TYR A CA 1
ATOM 764 C C . TYR A 1 95 ? 10.039 6.408 -10.009 1.00 96.75 95 TYR A C 1
ATOM 766 O O . TYR A 1 95 ? 10.635 6.717 -8.983 1.00 96.75 95 TYR A O 1
ATOM 774 N N . ARG A 1 96 ? 9.585 7.324 -10.881 1.00 97.38 96 ARG A N 1
ATOM 775 C CA . ARG A 1 96 ? 9.812 8.770 -10.732 1.00 97.38 96 ARG A CA 1
ATOM 776 C C . ARG A 1 96 ? 9.171 9.325 -9.457 1.00 97.38 96 ARG A C 1
ATOM 778 O O . ARG A 1 96 ? 9.856 9.958 -8.665 1.00 97.38 96 ARG A O 1
ATOM 785 N N . GLU A 1 97 ? 7.895 9.026 -9.215 1.00 97.12 97 GLU A N 1
ATOM 786 C CA . GLU A 1 97 ? 7.192 9.446 -7.990 1.00 97.12 97 GLU A CA 1
ATOM 787 C C . GLU A 1 97 ? 7.841 8.857 -6.719 1.00 97.12 97 GLU A C 1
ATOM 789 O O . GLU A 1 97 ? 7.779 9.454 -5.646 1.00 97.12 97 GLU A O 1
ATOM 794 N N . GLN A 1 98 ? 8.477 7.684 -6.815 1.00 98.12 98 GLN A N 1
ATOM 795 C CA . GLN A 1 98 ? 9.240 7.089 -5.715 1.00 98.12 98 GLN A CA 1
ATOM 796 C C . GLN A 1 98 ? 10.583 7.790 -5.481 1.00 98.12 98 GLN A C 1
ATOM 798 O O . GLN A 1 98 ? 10.957 7.981 -4.326 1.00 98.12 98 GLN A O 1
ATOM 803 N N . ASP A 1 99 ? 11.292 8.198 -6.533 1.00 98.31 99 ASP A N 1
ATOM 804 C CA . ASP A 1 99 ? 12.525 8.982 -6.408 1.00 98.31 99 ASP A CA 1
ATOM 805 C C . ASP A 1 99 ? 12.244 10.399 -5.874 1.00 98.31 99 ASP A C 1
ATOM 807 O O . ASP A 1 99 ? 12.956 10.874 -4.989 1.00 98.31 99 ASP A O 1
ATOM 811 N N . GLU A 1 100 ? 11.145 11.032 -6.300 1.00 97.75 100 GLU A N 1
ATOM 812 C CA . GLU A 1 100 ? 10.621 12.281 -5.720 1.00 97.75 100 GLU A CA 1
ATOM 813 C C . GLU A 1 100 ? 10.268 12.116 -4.226 1.00 97.75 100 GLU A C 1
ATOM 815 O O . GLU A 1 100 ? 10.548 12.992 -3.404 1.00 97.75 100 GLU A O 1
ATOM 820 N N . LEU A 1 101 ? 9.689 10.973 -3.837 1.00 96.69 101 LEU A N 1
ATOM 821 C CA . LEU A 1 101 ? 9.402 10.657 -2.434 1.00 96.69 101 LEU A CA 1
ATOM 822 C C . LEU A 1 101 ? 10.685 10.409 -1.622 1.00 96.69 101 LEU A C 1
ATOM 824 O O . LEU A 1 101 ? 10.773 10.835 -0.470 1.00 96.69 101 LEU A O 1
ATOM 828 N N . TYR A 1 102 ? 11.683 9.754 -2.220 1.00 97.81 102 TYR A N 1
ATOM 829 C CA . TYR A 1 102 ? 12.999 9.505 -1.628 1.00 97.81 102 TYR A CA 1
ATOM 830 C C . TYR A 1 102 ? 13.818 10.795 -1.454 1.00 97.81 102 TYR A C 1
ATOM 832 O O . TYR A 1 102 ? 14.588 10.904 -0.499 1.00 97.81 102 TYR A O 1
ATOM 840 N N . ALA A 1 103 ? 13.642 11.788 -2.329 1.00 98.00 103 ALA A N 1
ATOM 841 C CA . ALA A 1 103 ? 14.329 13.076 -2.248 1.00 98.00 103 ALA A CA 1
ATOM 842 C C . ALA A 1 103 ? 13.963 13.893 -0.990 1.00 98.00 103 ALA A C 1
ATOM 844 O O . ALA A 1 103 ? 14.781 14.689 -0.520 1.00 98.00 103 ALA A O 1
ATOM 845 N N . LYS A 1 104 ? 12.770 13.694 -0.410 1.00 97.62 104 LYS A N 1
ATOM 846 C CA . LYS A 1 104 ? 12.315 14.414 0.794 1.00 97.62 104 LYS A CA 1
ATOM 847 C C . LYS A 1 104 ? 13.210 14.131 2.002 1.00 97.62 104 LYS A C 1
ATOM 849 O O . LYS A 1 104 ? 13.507 12.979 2.318 1.00 97.62 104 LYS A O 1
ATOM 854 N N . GLY A 1 105 ? 13.643 15.199 2.668 1.00 96.50 105 GLY A N 1
ATOM 855 C CA . GLY A 1 105 ? 14.594 15.143 3.780 1.00 96.50 105 GLY A CA 1
ATOM 856 C C . GLY A 1 105 ? 16.019 14.765 3.369 1.00 96.50 105 GLY A C 1
ATOM 857 O O . GLY A 1 105 ? 16.818 14.404 4.229 1.00 96.50 105 GLY A O 1
ATOM 858 N N . ARG A 1 106 ? 16.337 14.809 2.065 1.00 97.31 106 ARG A N 1
ATOM 859 C CA . ARG A 1 106 ? 17.673 14.525 1.512 1.00 97.31 106 ARG A CA 1
ATOM 860 C C . ARG A 1 106 ? 18.131 15.624 0.555 1.00 97.31 106 ARG A C 1
ATOM 862 O O . ARG A 1 106 ? 19.099 16.316 0.834 1.00 97.31 106 ARG A O 1
ATOM 869 N N . THR A 1 107 ? 17.419 15.789 -0.557 1.00 97.50 107 THR A N 1
ATOM 870 C CA . THR A 1 107 ? 17.671 16.809 -1.595 1.00 97.50 107 THR A CA 1
ATOM 871 C C . THR A 1 107 ? 16.475 17.738 -1.817 1.00 97.50 107 THR A C 1
ATOM 873 O O . THR A 1 107 ? 16.603 18.746 -2.503 1.00 97.50 107 THR A O 1
ATOM 876 N N . MET A 1 108 ? 15.325 17.436 -1.209 1.00 95.62 108 MET A N 1
ATOM 877 C CA . MET A 1 108 ? 14.142 18.296 -1.140 1.00 95.62 108 MET A CA 1
ATOM 878 C C . MET A 1 108 ? 13.712 18.502 0.323 1.00 95.62 108 MET A C 1
ATOM 880 O O . MET A 1 108 ? 13.914 17.599 1.143 1.00 95.62 108 MET A O 1
ATOM 884 N N . PRO A 1 109 ? 13.072 19.637 0.668 1.00 96.06 109 PRO A N 1
ATOM 885 C CA . PRO A 1 109 ? 12.523 19.871 2.005 1.00 96.06 109 PRO A CA 1
ATOM 886 C C . PRO A 1 109 ? 11.493 18.822 2.456 1.00 96.06 109 PRO A C 1
ATOM 888 O O . PRO A 1 109 ? 10.848 18.155 1.644 1.00 96.06 109 PRO A O 1
ATOM 891 N N . GLY A 1 110 ? 11.305 18.723 3.774 1.00 94.38 110 GLY A N 1
ATOM 892 C CA . GLY A 1 110 ? 10.374 17.797 4.427 1.00 94.38 110 GLY A CA 1
ATOM 893 C C . GLY A 1 110 ? 11.077 16.665 5.180 1.00 94.38 110 GLY A C 1
ATOM 894 O O . GLY A 1 110 ? 12.302 16.590 5.220 1.00 94.38 110 GLY A O 1
ATOM 895 N N . SER A 1 111 ? 10.297 15.786 5.806 1.00 91.75 111 SER A N 1
ATOM 896 C CA . SER A 1 111 ? 10.816 14.622 6.535 1.00 91.75 111 SER A CA 1
ATOM 897 C C . SER A 1 111 ? 11.168 13.466 5.594 1.00 91.75 111 SER A C 1
ATOM 899 O O . SER A 1 111 ? 10.540 13.291 4.548 1.00 91.75 111 SER A O 1
ATOM 901 N N . ILE A 1 112 ? 12.125 12.626 6.001 1.00 92.38 112 ILE A N 1
ATOM 902 C CA . ILE A 1 112 ? 12.368 11.333 5.350 1.00 92.38 112 ILE A CA 1
ATOM 903 C C . ILE A 1 112 ? 11.157 10.429 5.610 1.00 92.38 112 ILE A C 1
ATOM 905 O O . ILE A 1 112 ? 10.898 10.047 6.747 1.00 92.38 112 ILE A O 1
ATOM 909 N N . VAL A 1 113 ? 10.441 10.075 4.542 1.00 90.62 113 VAL A N 1
ATOM 910 C CA . VAL A 1 113 ? 9.252 9.195 4.577 1.00 90.62 113 VAL A CA 1
ATOM 911 C C . VAL A 1 113 ? 9.471 7.858 3.863 1.00 90.62 113 VAL A C 1
ATOM 913 O O . VAL A 1 113 ? 8.584 7.016 3.822 1.00 90.62 113 VAL A O 1
ATOM 916 N N . THR A 1 114 ? 10.650 7.642 3.273 1.00 93.50 114 THR A N 1
ATOM 917 C CA . THR A 1 114 ? 11.029 6.358 2.673 1.00 93.50 114 THR A CA 1
ATOM 918 C C . THR A 1 114 ? 12.547 6.194 2.612 1.00 93.50 114 THR A C 1
ATOM 920 O O . THR A 1 114 ? 13.297 7.173 2.537 1.00 93.50 114 THR A O 1
ATOM 923 N N . ASN A 1 115 ? 13.001 4.940 2.610 1.00 93.62 115 ASN A N 1
ATOM 924 C CA . ASN A 1 115 ? 14.388 4.548 2.345 1.00 93.62 115 ASN A CA 1
ATOM 925 C C . ASN A 1 115 ? 14.568 3.876 0.971 1.00 93.62 115 ASN A C 1
ATOM 927 O O . ASN A 1 115 ? 15.697 3.586 0.588 1.00 93.62 115 ASN A O 1
ATOM 931 N N . ALA A 1 116 ? 13.482 3.649 0.225 1.00 96.00 116 ALA A N 1
ATOM 932 C CA . ALA A 1 116 ? 13.502 3.008 -1.087 1.00 96.00 116 ALA A CA 1
ATOM 933 C C . ALA A 1 116 ? 13.541 4.046 -2.218 1.00 96.00 116 ALA A C 1
ATOM 935 O O . ALA A 1 116 ? 12.737 4.979 -2.228 1.00 96.00 116 ALA A O 1
ATOM 936 N N . LYS A 1 117 ? 14.439 3.853 -3.189 1.00 98.00 117 LYS A N 1
ATOM 937 C CA . LYS A 1 117 ? 14.437 4.570 -4.478 1.00 98.00 117 LYS A CA 1
ATOM 938 C C . LYS A 1 117 ? 13.458 3.931 -5.474 1.00 98.00 117 LYS A C 1
ATOM 940 O O . LYS A 1 117 ? 12.870 2.884 -5.187 1.00 98.00 117 LYS A O 1
ATOM 945 N N . GLY A 1 118 ? 13.311 4.519 -6.658 1.00 97.69 118 GLY A N 1
ATOM 946 C CA . GLY A 1 118 ? 12.565 3.946 -7.778 1.00 97.69 118 GLY A CA 1
ATOM 947 C C . GLY A 1 118 ? 12.966 2.494 -8.074 1.00 97.69 118 GLY A C 1
ATOM 948 O O . GLY A 1 118 ? 14.146 2.152 -8.178 1.00 97.69 118 GLY A O 1
ATOM 949 N N . GLY A 1 119 ? 11.973 1.606 -8.155 1.00 97.12 119 GLY A N 1
ATOM 950 C CA . GLY A 1 119 ? 12.178 0.170 -8.371 1.00 97.12 119 GLY A CA 1
ATOM 951 C C . GLY A 1 119 ? 12.740 -0.584 -7.158 1.00 97.12 119 GLY A C 1
ATOM 952 O O . GLY A 1 119 ? 13.281 -1.681 -7.324 1.00 97.12 119 GLY A O 1
ATOM 953 N N . GLN A 1 120 ? 12.653 -0.007 -5.953 1.00 97.44 120 GLN A N 1
ATOM 954 C CA . GLN A 1 120 ? 13.046 -0.627 -4.677 1.00 9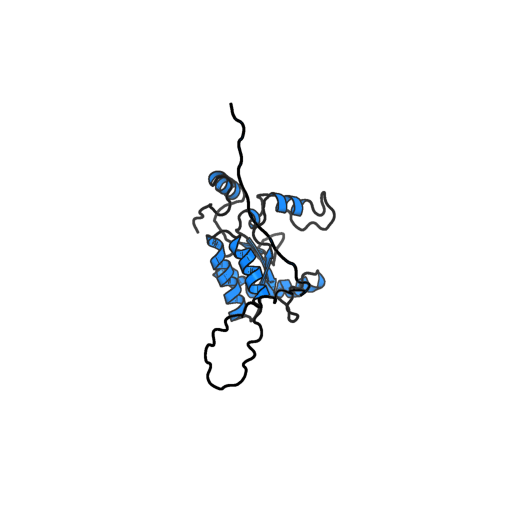7.44 120 GLN A CA 1
ATOM 955 C C . GLN A 1 120 ? 11.883 -0.732 -3.669 1.00 97.44 120 GLN A C 1
ATOM 957 O O . GLN A 1 120 ? 12.109 -1.103 -2.520 1.00 97.44 120 GLN A O 1
ATOM 962 N N . SER A 1 121 ? 10.650 -0.412 -4.078 1.00 97.12 121 SER A N 1
ATOM 963 C CA . SER A 1 121 ? 9.434 -0.541 -3.265 1.00 97.12 121 SER A CA 1
ATOM 964 C C . SER A 1 121 ? 8.373 -1.377 -3.985 1.00 97.12 121 SER A C 1
ATOM 966 O O . SER A 1 121 ? 8.199 -1.237 -5.193 1.00 97.12 121 SER A O 1
ATOM 968 N N . ASN A 1 122 ? 7.599 -2.190 -3.254 1.00 97.94 122 ASN A N 1
ATOM 969 C CA . ASN A 1 122 ? 6.493 -2.970 -3.829 1.00 97.94 122 ASN A CA 1
ATOM 970 C C . ASN A 1 122 ? 5.355 -2.103 -4.410 1.00 97.94 122 ASN A C 1
ATOM 972 O O . ASN A 1 122 ? 4.675 -2.533 -5.346 1.00 97.94 122 ASN A O 1
ATOM 976 N N . HIS A 1 123 ? 5.223 -0.838 -3.986 1.00 98.31 123 HIS A N 1
ATOM 977 C CA . HIS A 1 123 ? 4.347 0.137 -4.653 1.00 98.31 123 HIS A CA 1
ATOM 978 C C . HIS A 1 123 ? 4.733 0.366 -6.122 1.00 98.31 123 HIS A C 1
ATOM 980 O O . HIS A 1 123 ? 3.868 0.646 -6.950 1.00 98.31 123 HIS A O 1
ATOM 986 N N . ASN A 1 124 ? 6.014 0.197 -6.471 1.00 98.00 124 ASN A N 1
ATOM 987 C CA . ASN A 1 124 ? 6.506 0.362 -7.840 1.00 98.00 124 ASN A CA 1
ATOM 988 C C . ASN A 1 124 ? 6.106 -0.762 -8.792 1.00 98.00 124 ASN A C 1
ATOM 990 O O . ASN A 1 124 ? 6.225 -0.597 -10.000 1.00 98.00 124 ASN A O 1
ATOM 994 N N . PHE A 1 125 ? 5.620 -1.875 -8.251 1.00 98.00 125 PHE A N 1
ATOM 995 C CA . PHE A 1 125 ? 5.190 -3.048 -9.007 1.00 98.00 125 PHE A CA 1
ATOM 996 C C . PHE A 1 125 ? 3.666 -3.237 -8.944 1.00 98.00 125 PHE A C 1
ATOM 998 O O . PHE A 1 125 ? 3.139 -4.218 -9.453 1.00 98.00 125 PHE A O 1
ATOM 1005 N N . GLY A 1 126 ? 2.952 -2.303 -8.300 1.00 97.94 126 GLY A N 1
ATOM 1006 C CA . GLY A 1 126 ? 1.515 -2.419 -8.051 1.00 97.94 126 GLY A CA 1
ATOM 1007 C C . GLY A 1 126 ? 1.171 -3.518 -7.043 1.00 97.94 126 GLY A C 1
ATOM 1008 O O . GLY A 1 126 ? 0.045 -3.998 -7.060 1.00 97.94 126 GLY A O 1
ATOM 1009 N N . LEU A 1 127 ? 2.126 -3.921 -6.194 1.00 98.44 127 LEU A N 1
ATOM 1010 C CA . LEU A 1 127 ? 2.024 -5.053 -5.263 1.00 98.44 127 LEU A CA 1
ATOM 1011 C C . LEU A 1 127 ? 1.880 -4.633 -3.792 1.00 98.44 127 LEU A C 1
ATOM 1013 O O . LEU A 1 127 ? 1.908 -5.499 -2.925 1.00 98.44 127 LEU A O 1
ATOM 1017 N N . ALA A 1 128 ? 1.745 -3.336 -3.492 1.00 98.62 128 ALA A N 1
ATOM 1018 C CA . ALA A 1 128 ? 1.557 -2.838 -2.127 1.00 98.62 128 ALA A CA 1
ATOM 1019 C C . ALA A 1 128 ? 0.519 -1.714 -2.015 1.00 98.62 128 ALA A C 1
ATOM 1021 O O . ALA A 1 128 ? 0.321 -0.926 -2.948 1.00 98.62 128 ALA A O 1
ATOM 1022 N N . ILE A 1 129 ? -0.101 -1.635 -0.838 1.00 98.81 129 ILE A N 1
ATOM 1023 C CA . ILE A 1 129 ? -1.003 -0.571 -0.393 1.00 98.81 129 ILE A CA 1
ATOM 1024 C C . ILE A 1 129 ? -0.618 -0.100 1.008 1.00 98.81 129 ILE A C 1
ATOM 1026 O O . ILE A 1 129 ? -0.230 -0.910 1.842 1.00 98.81 129 ILE A O 1
ATOM 1030 N N . ASP A 1 130 ? -0.834 1.185 1.275 1.00 98.50 130 ASP A N 1
ATOM 1031 C CA . ASP A 1 130 ? -0.876 1.711 2.642 1.00 98.50 130 ASP A CA 1
ATOM 1032 C C . ASP A 1 130 ? -2.332 1.991 2.999 1.00 98.50 130 ASP A C 1
ATOM 1034 O O . ASP A 1 130 ? -3.019 2.700 2.251 1.00 98.50 130 ASP A O 1
ATOM 1038 N N . VAL A 1 131 ? -2.806 1.477 4.134 1.00 98.31 131 VAL A N 1
ATOM 1039 C CA . VAL A 1 131 ? -4.177 1.698 4.620 1.00 98.31 131 VAL A CA 1
ATOM 1040 C C . VAL A 1 131 ? -4.202 2.414 5.964 1.00 98.31 131 VAL A C 1
ATOM 1042 O O . VAL A 1 131 ? -3.365 2.177 6.827 1.00 98.31 131 VAL A O 1
ATOM 1045 N N . PHE A 1 132 ? -5.204 3.271 6.152 1.00 97.50 132 PHE A N 1
ATOM 1046 C CA . PHE A 1 132 ? -5.536 3.873 7.443 1.00 97.50 132 PHE A CA 1
ATOM 1047 C C . PHE A 1 132 ? -7.004 3.601 7.797 1.00 97.50 132 PHE A C 1
ATOM 1049 O O . PHE A 1 132 ? -7.861 3.644 6.903 1.00 97.50 132 PHE A O 1
ATOM 1056 N N . PRO A 1 133 ? -7.325 3.358 9.080 1.00 96.38 133 PRO A N 1
ATOM 1057 C CA . PRO A 1 133 ? -8.693 3.414 9.575 1.00 96.38 133 PRO A CA 1
ATOM 1058 C C . PRO A 1 133 ? -9.313 4.796 9.347 1.00 96.38 133 PRO A C 1
ATOM 1060 O O . PRO A 1 133 ? -8.653 5.830 9.457 1.00 96.38 133 PRO A O 1
ATOM 1063 N N . ILE A 1 134 ? -10.608 4.812 9.061 1.00 95.56 134 ILE A N 1
ATOM 1064 C CA . ILE A 1 134 ? -11.442 6.009 9.094 1.00 95.56 134 ILE A CA 1
ATOM 1065 C C . ILE A 1 134 ? -12.017 6.155 10.501 1.00 95.56 134 ILE A C 1
ATOM 1067 O O . ILE A 1 134 ? -12.649 5.234 11.019 1.00 95.56 134 ILE A O 1
ATOM 1071 N N . TRP A 1 135 ? -11.788 7.318 11.099 1.00 92.31 135 TRP A N 1
ATOM 1072 C CA . TRP A 1 135 ? -12.219 7.663 12.447 1.00 92.31 135 TRP A CA 1
ATOM 1073 C C . TRP A 1 135 ? -13.693 8.111 12.455 1.00 92.31 135 TRP A C 1
ATOM 1075 O O . TRP A 1 135 ? -14.342 8.213 11.409 1.00 92.31 135 TRP A O 1
ATOM 1085 N N . GLN A 1 136 ? -14.248 8.362 13.645 1.00 88.69 136 GLN A N 1
ATOM 1086 C CA . GLN A 1 136 ? -15.678 8.664 13.834 1.00 88.69 136 GLN A CA 1
ATOM 1087 C C . GLN A 1 136 ? -16.155 9.924 13.081 1.00 88.69 136 GLN A C 1
ATOM 1089 O O . GLN A 1 136 ? -17.322 10.010 12.709 1.00 88.69 136 GLN A O 1
ATOM 1094 N N . ASP A 1 137 ? -15.256 10.870 12.796 1.00 89.31 137 ASP A N 1
ATOM 1095 C CA . ASP A 1 137 ? -15.522 12.079 11.999 1.00 89.31 137 ASP A CA 1
ATOM 1096 C C . ASP A 1 137 ? -15.573 11.829 10.473 1.00 89.31 137 ASP A C 1
ATOM 1098 O O . ASP A 1 137 ? -15.749 12.761 9.681 1.00 89.31 137 ASP A O 1
ATOM 1102 N N . GLY A 1 138 ? -15.398 10.574 10.045 1.00 88.50 138 GLY A N 1
ATOM 1103 C CA . GLY A 1 138 ? -15.400 10.159 8.646 1.00 88.50 138 GLY A CA 1
ATOM 1104 C C . GLY A 1 138 ? -14.079 10.393 7.906 1.00 88.50 138 GLY A C 1
ATOM 1105 O O . GLY A 1 138 ? -14.064 10.311 6.674 1.00 88.50 138 GLY A O 1
ATOM 1106 N N . ARG A 1 139 ? -12.973 10.678 8.609 1.00 89.38 139 ARG A N 1
ATOM 1107 C CA . ARG A 1 139 ? -11.665 11.005 8.010 1.00 89.38 139 ARG A CA 1
ATOM 1108 C C . ARG A 1 139 ? -10.560 10.063 8.510 1.00 89.38 139 ARG A C 1
ATOM 1110 O O . ARG A 1 139 ? -10.679 9.504 9.596 1.00 89.38 139 ARG A O 1
ATOM 1117 N N . PRO A 1 140 ? -9.473 9.856 7.744 1.00 91.69 140 PRO A N 1
ATOM 1118 C CA . PRO A 1 140 ? -8.262 9.263 8.295 1.00 91.69 140 PRO A CA 1
ATOM 1119 C C . PRO A 1 140 ? -7.535 10.322 9.131 1.00 91.69 140 PRO A C 1
ATOM 1121 O O . PRO A 1 140 ? -7.331 11.447 8.668 1.00 91.69 140 PRO A O 1
ATOM 1124 N N . HIS A 1 141 ? -7.136 9.965 10.345 1.00 93.06 141 HIS A N 1
ATOM 1125 C CA . HIS A 1 141 ? -6.266 10.791 11.181 1.00 93.06 141 HIS A CA 1
ATOM 1126 C C . HIS A 1 141 ? -4.837 10.279 10.973 1.00 93.06 141 HIS A C 1
ATOM 1128 O O . HIS A 1 141 ? -4.600 9.075 11.040 1.00 93.06 141 HIS A O 1
ATOM 1134 N N . MET A 1 142 ? -3.917 11.158 10.572 1.00 91.38 142 MET A N 1
ATOM 1135 C CA . MET A 1 142 ? -2.578 10.792 10.071 1.00 91.38 142 MET A CA 1
ATOM 1136 C C . MET A 1 142 ? -1.472 11.674 10.665 1.00 91.38 142 MET A C 1
ATOM 1138 O O . MET A 1 142 ? -0.417 11.852 10.051 1.00 91.38 142 MET A O 1
ATOM 1142 N N . LYS A 1 143 ? -1.722 12.298 11.816 1.00 92.56 143 LYS A N 1
ATOM 1143 C CA . LYS A 1 143 ? -0.694 13.041 12.534 1.00 92.56 143 LYS A CA 1
ATOM 1144 C C . LYS A 1 143 ? -0.016 12.134 13.557 1.00 92.56 143 LYS A C 1
ATOM 1146 O O . LYS A 1 143 ? -0.537 11.093 13.944 1.00 92.56 143 LYS A O 1
ATOM 1151 N N . LYS A 1 144 ? 1.120 12.602 14.073 1.00 91.06 144 LYS A N 1
ATOM 1152 C CA . LYS A 1 144 ? 1.904 11.886 15.085 1.00 91.06 144 LYS A CA 1
ATOM 1153 C C . LYS A 1 144 ? 1.145 11.673 16.406 1.00 91.06 144 LYS A C 1
ATOM 1155 O O . LYS A 1 144 ? 1.437 10.716 17.115 1.00 91.06 144 LYS A O 1
ATOM 1160 N N . GLU A 1 145 ? 0.183 12.542 16.740 1.00 95.31 145 GLU A N 1
ATOM 1161 C CA . GLU A 1 145 ? -0.725 12.336 17.886 1.00 95.31 145 GLU A CA 1
ATOM 1162 C C . GLU A 1 145 ? -1.504 11.011 17.768 1.00 95.31 145 GLU A C 1
ATOM 1164 O O . GLU A 1 145 ? -1.719 10.313 18.758 1.00 95.31 145 GLU A O 1
ATOM 1169 N N . ASP A 1 146 ? -1.892 10.663 16.540 1.00 95.56 146 ASP A N 1
ATOM 1170 C CA . ASP A 1 146 ? -2.870 9.623 16.216 1.00 95.56 146 ASP A CA 1
ATOM 1171 C C . ASP A 1 146 ? -2.212 8.242 16.024 1.00 95.56 146 ASP A C 1
ATOM 1173 O O . ASP A 1 146 ? -2.891 7.211 16.001 1.00 95.56 146 ASP A O 1
ATOM 1177 N N . ASP A 1 147 ? -0.880 8.210 15.881 1.00 94.56 147 ASP A N 1
ATOM 1178 C CA . ASP A 1 147 ? -0.086 7.016 15.564 1.00 94.56 147 ASP A CA 1
ATOM 1179 C C . ASP A 1 147 ? -0.361 5.855 16.527 1.00 94.56 147 ASP A C 1
ATOM 1181 O O . ASP A 1 147 ? -0.462 4.710 16.093 1.00 94.56 147 ASP A O 1
ATOM 1185 N N . ALA A 1 148 ? -0.513 6.120 17.828 1.00 97.38 148 ALA A N 1
ATOM 1186 C CA . ALA A 1 148 ? -0.730 5.070 18.824 1.00 97.38 148 ALA A CA 1
ATOM 1187 C C . ALA A 1 148 ? -2.032 4.285 18.574 1.00 97.38 148 ALA A C 1
ATOM 1189 O O . ALA A 1 148 ? -2.026 3.050 18.606 1.00 97.38 148 ALA A O 1
ATOM 1190 N N . GLU A 1 149 ? -3.128 4.988 18.275 1.00 96.50 149 GLU A N 1
ATOM 1191 C CA . GLU A 1 149 ? -4.431 4.374 18.006 1.00 96.50 149 GLU A CA 1
ATOM 1192 C C . GLU A 1 149 ? -4.481 3.764 16.603 1.00 96.50 149 GLU A C 1
ATOM 1194 O O . GLU A 1 149 ? -4.921 2.625 16.442 1.00 96.50 149 GLU A O 1
ATOM 1199 N N . ASN A 1 150 ? -3.923 4.446 15.597 1.00 97.12 150 ASN A N 1
ATOM 1200 C CA . ASN A 1 150 ? -3.773 3.877 14.257 1.00 97.12 150 ASN A CA 1
ATOM 1201 C C . ASN A 1 150 ? -2.992 2.553 14.297 1.00 97.12 150 ASN A C 1
ATOM 1203 O O . ASN A 1 150 ? -3.440 1.562 13.726 1.00 97.12 150 ASN A O 1
ATOM 1207 N N . ILE A 1 151 ? -1.871 2.483 15.023 1.00 97.75 151 ILE A N 1
ATOM 1208 C CA . ILE A 1 151 ? -1.079 1.254 15.190 1.00 97.75 151 ILE A CA 1
ATOM 1209 C C . ILE A 1 151 ? -1.868 0.174 15.944 1.00 97.75 151 ILE A C 1
ATOM 1211 O O . ILE A 1 151 ? -1.735 -1.007 15.613 1.00 97.75 151 ILE A O 1
ATOM 1215 N N . ARG A 1 152 ? -2.692 0.534 16.940 1.00 98.06 152 ARG A N 1
ATOM 1216 C CA . ARG A 1 152 ? -3.566 -0.417 17.652 1.00 98.06 152 ARG A CA 1
ATOM 1217 C C . ARG A 1 152 ? -4.593 -1.042 16.705 1.00 98.06 152 ARG A C 1
ATOM 1219 O O . ARG A 1 152 ? -4.728 -2.264 16.676 1.00 98.06 152 ARG A O 1
ATOM 1226 N N . LEU A 1 153 ? 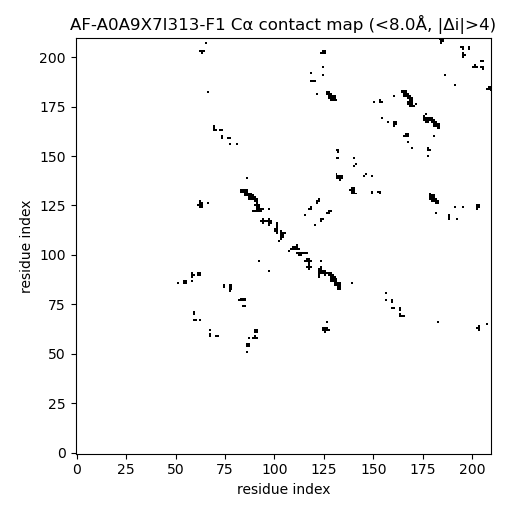-5.268 -0.221 15.904 1.00 97.88 153 LEU A N 1
ATOM 1227 C CA . LEU A 1 153 ? -6.264 -0.658 14.925 1.00 97.88 153 LEU A CA 1
ATOM 1228 C C . LEU A 1 153 ? -5.629 -1.456 13.775 1.00 97.88 153 LEU A C 1
ATOM 1230 O O . LEU A 1 153 ? -6.161 -2.491 13.385 1.00 97.88 153 LEU A O 1
ATOM 1234 N N . LEU A 1 154 ? -4.460 -1.039 13.279 1.00 98.38 154 LEU A N 1
ATOM 1235 C CA . LEU A 1 154 ? -3.716 -1.756 12.238 1.00 98.38 154 LEU A CA 1
ATOM 1236 C C . LEU A 1 154 ? -3.221 -3.128 12.726 1.00 98.38 154 LEU A C 1
ATOM 1238 O O . LEU A 1 154 ? -3.292 -4.096 11.977 1.00 98.38 154 LEU A O 1
ATOM 1242 N N . LYS A 1 155 ? -2.800 -3.248 13.995 1.00 98.50 155 LYS A N 1
ATOM 1243 C CA . LYS A 1 155 ? -2.502 -4.545 14.635 1.00 98.50 155 LYS A CA 1
ATOM 1244 C C . LYS A 1 155 ? -3.728 -5.450 14.723 1.00 98.50 155 LYS A C 1
ATOM 1246 O O . LYS A 1 155 ? -3.605 -6.637 14.439 1.00 98.50 155 LYS A O 1
ATOM 1251 N N . LEU A 1 156 ? -4.883 -4.903 15.111 1.00 98.25 156 LEU A N 1
ATOM 1252 C CA . LEU A 1 156 ? -6.135 -5.656 15.221 1.00 98.25 156 LEU A CA 1
ATOM 1253 C C . LEU A 1 156 ? -6.512 -6.293 13.875 1.00 98.25 156 LEU A C 1
ATOM 1255 O O . LEU A 1 156 ? -6.752 -7.494 13.810 1.00 98.25 156 LEU A O 1
ATOM 1259 N N . ILE A 1 157 ? -6.488 -5.507 12.798 1.00 98.25 157 ILE A N 1
ATOM 1260 C CA . ILE A 1 157 ? -6.953 -5.923 11.465 1.00 98.25 157 ILE A CA 1
ATOM 1261 C C . ILE A 1 157 ? -5.905 -6.691 10.638 1.00 98.25 157 ILE A C 1
ATOM 1263 O O . ILE A 1 157 ? -6.242 -7.253 9.597 1.00 98.25 157 ILE A O 1
ATOM 1267 N N . ALA A 1 158 ? -4.639 -6.735 11.072 1.00 98.38 158 ALA A N 1
ATOM 1268 C CA . ALA A 1 158 ? -3.538 -7.321 10.300 1.00 98.38 158 ALA A CA 1
ATOM 1269 C C . ALA A 1 158 ? -3.736 -8.804 9.950 1.00 98.38 158 ALA A C 1
ATOM 1271 O O . ALA A 1 158 ? -3.349 -9.228 8.860 1.00 98.38 158 ALA A O 1
ATOM 1272 N N . HIS A 1 159 ? -4.347 -9.583 10.849 1.00 98.56 159 HIS A N 1
ATOM 1273 C CA . HIS A 1 159 ? -4.581 -11.015 10.640 1.00 98.56 159 HIS A CA 1
ATOM 1274 C C . HIS A 1 159 ? -5.472 -11.286 9.416 1.00 98.56 159 HIS A C 1
ATOM 1276 O O . HIS A 1 159 ? -5.149 -12.154 8.613 1.00 98.56 159 HIS A O 1
ATOM 1282 N N . ILE A 1 160 ? -6.495 -10.454 9.192 1.00 98.62 160 ILE A N 1
ATOM 1283 C CA . ILE A 1 160 ? -7.405 -10.541 8.040 1.00 98.62 160 ILE A CA 1
ATOM 1284 C C . ILE A 1 160 ? -6.637 -10.354 6.725 1.00 98.62 160 ILE A C 1
ATOM 1286 O O . ILE A 1 160 ? -6.849 -11.085 5.763 1.00 98.62 160 ILE A O 1
ATOM 1290 N N . GLY A 1 161 ? -5.697 -9.403 6.678 1.00 98.06 161 GLY A N 1
ATOM 1291 C CA . GLY A 1 161 ? -4.831 -9.225 5.508 1.00 98.06 161 GLY A CA 1
ATOM 1292 C C . GLY A 1 161 ? -3.947 -10.449 5.252 1.00 98.06 161 GLY A C 1
ATOM 1293 O O . GLY A 1 161 ? -3.753 -10.848 4.107 1.00 98.06 161 GLY A O 1
ATOM 1294 N N . ILE A 1 162 ? -3.450 -11.086 6.314 1.00 98.00 162 ILE A N 1
ATOM 1295 C CA . ILE A 1 162 ? -2.620 -12.295 6.220 1.00 98.00 162 ILE A CA 1
ATOM 1296 C C . ILE A 1 162 ? -3.438 -13.496 5.720 1.00 98.00 162 ILE A C 1
ATOM 1298 O O . ILE A 1 162 ? -2.945 -14.243 4.877 1.00 98.00 162 ILE A O 1
ATOM 1302 N N . GLU A 1 163 ? -4.691 -13.643 6.157 1.00 97.31 163 GLU A N 1
ATOM 1303 C CA . GLU A 1 163 ? -5.631 -14.661 5.660 1.00 97.31 163 GLU A CA 1
ATOM 1304 C C . GLU A 1 163 ? -5.947 -14.501 4.162 1.00 97.31 163 GLU A C 1
ATOM 1306 O O . GLU A 1 163 ? -6.071 -15.495 3.452 1.00 97.31 163 GLU A O 1
ATOM 1311 N N . GLU A 1 164 ? -5.991 -13.269 3.645 1.00 96.06 164 GLU A N 1
ATOM 1312 C CA . GLU A 1 164 ? -6.115 -12.993 2.200 1.00 96.06 164 GLU A CA 1
ATOM 1313 C C . GLU A 1 164 ? -4.803 -13.221 1.409 1.00 96.06 164 GLU A C 1
ATOM 1315 O O . GLU A 1 164 ? -4.747 -13.047 0.184 1.00 96.06 164 GLU A O 1
ATOM 1320 N N . GLY A 1 165 ? -3.733 -13.654 2.082 1.00 94.62 165 GLY A N 1
ATOM 1321 C CA . GLY A 1 165 ? -2.424 -13.950 1.495 1.00 94.62 165 GLY A CA 1
ATOM 1322 C C . GLY A 1 165 ? -1.482 -12.746 1.403 1.00 94.62 165 GLY A C 1
ATOM 1323 O O . GLY A 1 165 ? -0.546 -12.764 0.600 1.00 94.62 165 GLY A O 1
ATOM 1324 N N . LEU A 1 166 ? -1.713 -11.689 2.188 1.00 97.88 166 LEU A N 1
ATOM 1325 C CA . LEU A 1 166 ? -0.868 -10.493 2.198 1.00 97.88 166 LEU A CA 1
ATOM 1326 C C . LEU A 1 166 ? 0.241 -10.596 3.257 1.00 97.88 166 LEU A C 1
ATOM 1328 O O . LEU A 1 166 ? 0.055 -11.125 4.352 1.00 97.88 166 LEU A O 1
ATOM 1332 N N . ALA A 1 167 ? 1.418 -10.047 2.961 1.00 98.06 167 ALA A N 1
ATOM 1333 C CA . ALA A 1 167 ? 2.365 -9.667 4.001 1.00 98.06 167 ALA A CA 1
ATOM 1334 C C . ALA A 1 167 ? 1.943 -8.333 4.624 1.00 98.06 167 ALA A C 1
ATOM 1336 O O . ALA A 1 167 ? 1.342 -7.488 3.962 1.00 98.06 167 ALA A O 1
ATOM 1337 N N . TRP A 1 168 ? 2.340 -8.124 5.876 1.00 98.69 168 TRP A N 1
ATOM 1338 C CA . TRP A 1 168 ? 2.089 -6.892 6.612 1.00 98.69 168 TRP A CA 1
ATOM 1339 C C . TRP A 1 168 ? 3.399 -6.292 7.135 1.00 98.69 168 TRP A C 1
ATOM 1341 O O . TRP A 1 168 ? 4.205 -6.998 7.753 1.00 98.69 168 TRP A O 1
ATOM 1351 N N . GLY A 1 169 ? 3.616 -4.994 6.914 1.00 98.06 169 GLY A N 1
ATOM 1352 C CA . GLY A 1 169 ? 4.852 -4.294 7.281 1.00 98.06 169 GLY A CA 1
ATOM 1353 C C . GLY A 1 169 ? 5.083 -4.181 8.794 1.00 98.06 169 GLY A C 1
ATOM 1354 O O . GLY A 1 169 ? 6.227 -4.087 9.248 1.00 98.06 169 GLY A O 1
ATOM 1355 N N . GLY A 1 170 ? 4.033 -4.327 9.610 1.00 97.69 170 GLY A N 1
ATOM 1356 C CA . GLY A 1 170 ? 4.148 -4.447 11.069 1.00 97.69 170 GLY A CA 1
ATOM 1357 C C . GLY A 1 170 ? 4.918 -5.692 11.549 1.00 97.69 170 GLY A C 1
ATOM 1358 O O . GLY A 1 170 ? 5.421 -5.710 12.680 1.00 97.69 170 GLY A O 1
ATOM 1359 N N . HIS A 1 171 ? 5.074 -6.709 10.688 1.00 97.75 171 HIS A N 1
ATOM 1360 C CA . HIS A 1 171 ? 5.900 -7.899 10.935 1.00 97.75 171 HIS A CA 1
ATOM 1361 C C . HIS A 1 171 ? 7.369 -7.747 10.501 1.00 97.75 171 HIS A C 1
ATOM 1363 O O . HIS A 1 171 ? 8.170 -8.653 10.738 1.00 97.75 171 HIS A O 1
ATOM 1369 N N . TRP A 1 172 ? 7.776 -6.620 9.906 1.00 95.56 172 TRP A N 1
ATOM 1370 C CA . TRP A 1 172 ? 9.180 -6.408 9.552 1.00 95.56 172 TRP A CA 1
ATOM 1371 C C . TRP A 1 172 ? 10.077 -6.307 10.800 1.00 95.56 172 TRP A C 1
ATOM 1373 O O . TRP A 1 172 ? 9.745 -5.674 11.804 1.00 95.56 172 TRP A O 1
ATOM 1383 N N . ARG A 1 173 ? 11.262 -6.932 10.739 1.00 93.62 173 ARG A N 1
ATOM 1384 C CA . ARG A 1 173 ? 12.219 -6.991 11.865 1.00 93.62 173 ARG A CA 1
ATOM 1385 C C . ARG A 1 173 ? 12.836 -5.629 12.213 1.00 93.62 173 ARG A C 1
ATOM 1387 O O . ARG A 1 173 ? 13.259 -5.414 13.344 1.00 93.62 173 ARG A O 1
ATOM 1394 N N . LYS A 1 174 ? 12.928 -4.730 11.234 1.00 90.38 174 LYS A N 1
ATOM 1395 C CA . LYS A 1 174 ? 13.428 -3.353 11.352 1.00 90.38 174 LYS A CA 1
ATOM 1396 C C . LYS A 1 174 ? 12.510 -2.447 10.534 1.00 90.38 174 LYS A C 1
ATOM 1398 O O . LYS A 1 174 ? 11.967 -2.918 9.541 1.00 90.38 174 LYS A O 1
ATOM 1403 N N . PHE A 1 175 ? 12.386 -1.178 10.931 1.00 86.75 175 PHE A N 1
ATOM 1404 C CA . PHE A 1 175 ? 11.572 -0.168 10.234 1.00 86.75 175 PHE A CA 1
ATOM 1405 C C . PHE A 1 175 ? 10.130 -0.632 9.972 1.00 86.75 175 PHE A C 1
ATOM 1407 O O . PHE A 1 175 ? 9.683 -0.641 8.833 1.00 86.75 175 PHE A O 1
ATOM 1414 N N . LYS A 1 176 ? 9.425 -1.065 11.027 1.00 95.19 176 LYS A N 1
ATOM 1415 C CA . LYS A 1 176 ? 8.032 -1.525 10.933 1.00 95.19 176 LYS A CA 1
ATOM 1416 C C . LYS A 1 176 ? 7.146 -0.461 10.300 1.00 95.19 176 LYS A C 1
ATOM 1418 O O . LYS A 1 176 ? 7.060 0.646 10.827 1.00 95.19 176 LYS A O 1
ATOM 1423 N N . ASP A 1 177 ? 6.459 -0.850 9.237 1.00 96.44 177 ASP A N 1
ATOM 1424 C CA . ASP A 1 177 ? 5.534 0.000 8.502 1.00 96.44 177 ASP A CA 1
ATOM 1425 C C . ASP A 1 177 ? 4.114 -0.538 8.712 1.00 96.44 177 ASP A C 1
ATOM 1427 O O . ASP A 1 177 ? 3.700 -1.528 8.112 1.00 96.44 177 ASP A O 1
ATOM 1431 N N . TYR A 1 178 ? 3.408 0.012 9.701 1.00 97.88 178 TYR A N 1
ATOM 1432 C CA . TYR A 1 178 ? 2.117 -0.529 10.139 1.00 97.88 178 TYR A CA 1
ATOM 1433 C C . TYR A 1 178 ? 0.968 -0.314 9.130 1.00 97.88 178 TYR A C 1
ATOM 1435 O O . TYR A 1 178 ? 0.107 -1.192 9.061 1.00 97.88 178 TYR A O 1
ATOM 1443 N N . PRO A 1 179 ? 0.912 0.785 8.351 1.00 97.75 179 PRO A N 1
ATOM 1444 C CA . PRO A 1 179 ? -0.050 0.933 7.253 1.00 97.75 179 PRO A CA 1
ATOM 1445 C C . PRO A 1 179 ? 0.153 -0.035 6.079 1.00 97.75 179 PRO A C 1
ATOM 1447 O O . PRO A 1 179 ? -0.815 -0.314 5.369 1.00 97.75 179 PRO A O 1
ATOM 1450 N N . HIS A 1 180 ? 1.381 -0.517 5.860 1.00 98.62 180 HIS A N 1
ATOM 1451 C CA . HIS A 1 180 ? 1.792 -1.224 4.641 1.00 98.62 180 HIS A CA 1
ATOM 1452 C C . HIS A 1 180 ? 1.325 -2.687 4.591 1.00 98.62 180 HIS A C 1
ATOM 1454 O O . HIS A 1 180 ? 1.664 -3.499 5.458 1.00 98.62 180 HIS A O 1
ATOM 1460 N N . PHE A 1 181 ? 0.633 -3.057 3.512 1.00 98.81 181 PHE A N 1
ATOM 1461 C CA . PHE A 1 181 ? 0.306 -4.438 3.140 1.00 98.81 181 PHE A CA 1
ATOM 1462 C C . PHE A 1 181 ? 0.754 -4.723 1.704 1.00 98.81 181 PHE A C 1
ATOM 1464 O O . PHE A 1 181 ? 0.576 -3.891 0.814 1.00 98.81 181 PHE A O 1
ATOM 1471 N N . GLU A 1 182 ? 1.292 -5.916 1.450 1.00 98.56 182 GLU A N 1
ATOM 1472 C CA . GLU A 1 182 ? 1.820 -6.297 0.133 1.00 98.56 182 GLU A CA 1
ATOM 1473 C C . GLU A 1 182 ? 1.504 -7.740 -0.266 1.00 98.56 182 GLU A C 1
ATOM 1475 O O . GLU A 1 182 ? 1.419 -8.635 0.572 1.00 98.56 182 GLU A O 1
ATOM 1480 N N . LEU A 1 183 ? 1.381 -7.985 -1.569 1.00 97.81 183 LEU A N 1
ATOM 1481 C CA . LEU A 1 183 ? 1.257 -9.329 -2.120 1.00 97.81 183 LEU A CA 1
ATOM 1482 C C . LEU A 1 183 ? 2.633 -10.001 -2.205 1.00 97.81 183 LEU A C 1
ATOM 1484 O O . LEU A 1 183 ? 3.541 -9.505 -2.876 1.00 97.81 183 LEU A O 1
ATOM 1488 N N . LYS A 1 184 ? 2.791 -11.167 -1.567 1.00 92.62 184 LYS A N 1
ATOM 1489 C CA . LYS A 1 184 ? 4.015 -11.970 -1.699 1.00 92.62 184 LYS A CA 1
ATOM 1490 C C . LYS A 1 184 ? 4.021 -12.693 -3.043 1.00 92.62 184 LYS A C 1
ATOM 1492 O O . LYS A 1 184 ? 3.236 -13.605 -3.248 1.00 92.62 184 LYS A O 1
ATOM 1497 N N . VAL A 1 185 ? 4.957 -12.328 -3.919 1.00 94.44 185 VAL A N 1
ATOM 1498 C CA . VAL A 1 185 ? 5.109 -12.923 -5.265 1.00 94.44 185 VAL A CA 1
ATOM 1499 C C . VAL A 1 185 ? 6.390 -13.751 -5.449 1.00 94.44 185 VAL A C 1
ATOM 1501 O O . VAL A 1 185 ? 6.866 -13.937 -6.567 1.00 94.44 185 VAL A O 1
ATOM 1504 N N . GLY A 1 186 ? 7.024 -14.173 -4.348 1.00 93.00 186 GLY A N 1
ATOM 1505 C CA . GLY A 1 186 ? 8.232 -15.014 -4.368 1.00 93.00 186 GLY A CA 1
ATOM 1506 C C . GLY A 1 186 ? 9.485 -14.382 -5.002 1.00 93.00 186 GLY A C 1
ATOM 1507 O O . GLY A 1 186 ? 10.471 -15.080 -5.222 1.00 93.00 186 GLY A O 1
ATOM 1508 N N . LYS A 1 187 ? 9.472 -13.077 -5.311 1.00 94.56 187 LYS A N 1
ATOM 1509 C CA . LYS A 1 187 ? 10.562 -12.371 -6.006 1.00 94.56 187 LYS A CA 1
ATOM 1510 C C . LYS A 1 187 ? 11.159 -11.258 -5.150 1.00 94.56 187 LYS A C 1
ATOM 1512 O O . LYS A 1 187 ? 10.443 -10.486 -4.520 1.00 94.56 187 LYS A O 1
ATOM 1517 N N . ASN A 1 188 ? 12.484 -11.138 -5.179 1.00 95.38 188 ASN A N 1
ATOM 1518 C CA . ASN A 1 188 ? 13.197 -9.987 -4.630 1.00 95.38 188 ASN A CA 1
ATOM 1519 C C . ASN A 1 188 ? 13.158 -8.782 -5.595 1.00 95.38 188 ASN A C 1
ATOM 1521 O O . ASN A 1 188 ? 12.816 -8.914 -6.770 1.00 95.38 188 ASN A O 1
ATOM 1525 N N . MET A 1 189 ? 13.576 -7.602 -5.125 1.00 96.00 189 MET A N 1
ATOM 1526 C CA . MET A 1 189 ? 13.535 -6.357 -5.913 1.00 96.00 189 MET A CA 1
ATOM 1527 C C . MET A 1 189 ? 14.288 -6.424 -7.255 1.00 96.00 189 MET A C 1
ATOM 1529 O O . MET A 1 189 ? 13.882 -5.774 -8.214 1.00 96.00 189 MET A O 1
ATOM 1533 N N . ALA A 1 190 ? 15.379 -7.192 -7.359 1.00 97.38 190 ALA A N 1
ATOM 1534 C CA . ALA A 1 190 ? 16.098 -7.348 -8.625 1.00 97.38 190 ALA A CA 1
ATOM 1535 C C . ALA A 1 190 ? 15.313 -8.224 -9.614 1.00 97.38 190 ALA A C 1
ATOM 1537 O O . ALA A 1 190 ? 15.192 -7.865 -10.783 1.00 97.38 190 ALA A O 1
ATOM 1538 N N . GLN A 1 191 ? 14.720 -9.319 -9.131 1.00 97.38 191 GLN A N 1
ATOM 1539 C CA . GLN A 1 191 ? 13.848 -10.192 -9.922 1.00 97.38 191 GLN A CA 1
ATOM 1540 C C . GLN A 1 191 ? 12.564 -9.475 -10.369 1.00 97.38 191 GLN A C 1
ATOM 1542 O O . GLN A 1 191 ? 12.141 -9.663 -11.506 1.00 97.38 191 GLN A O 1
ATOM 1547 N N . LEU A 1 192 ? 11.980 -8.618 -9.523 1.00 97.31 192 LEU A N 1
ATOM 1548 C CA . LEU A 1 192 ? 10.836 -7.770 -9.884 1.00 97.31 192 LEU A CA 1
ATOM 1549 C C . LEU A 1 192 ? 11.193 -6.800 -11.019 1.00 97.31 192 LEU A C 1
ATOM 1551 O O . LEU A 1 192 ? 10.539 -6.809 -12.059 1.00 97.31 192 LEU A O 1
ATOM 1555 N N . ARG A 1 193 ? 12.286 -6.030 -10.886 1.00 97.56 193 ARG A N 1
ATOM 1556 C CA . ARG A 1 193 ? 12.761 -5.138 -11.963 1.00 97.56 193 ARG A CA 1
ATOM 1557 C C . ARG A 1 193 ? 13.057 -5.892 -13.265 1.00 97.56 193 ARG A C 1
ATOM 1559 O O . ARG A 1 193 ? 12.760 -5.375 -14.339 1.00 97.56 193 ARG A O 1
ATOM 1566 N N . ALA A 1 194 ? 13.626 -7.096 -13.181 1.00 97.44 194 ALA A N 1
ATOM 1567 C CA . ALA A 1 194 ? 13.900 -7.929 -14.350 1.00 97.44 194 ALA A CA 1
ATOM 1568 C C . ALA A 1 194 ? 12.609 -8.415 -15.033 1.00 97.44 194 ALA A C 1
ATOM 1570 O O . ALA A 1 194 ? 12.518 -8.353 -16.257 1.00 97.44 194 ALA A O 1
ATOM 1571 N N . ALA A 1 195 ? 11.602 -8.830 -14.258 1.00 96.56 195 ALA A N 1
ATOM 1572 C CA . ALA A 1 195 ? 10.305 -9.259 -14.778 1.00 96.56 195 ALA A CA 1
ATOM 1573 C C . ALA A 1 195 ? 9.557 -8.115 -15.485 1.00 96.56 195 ALA A C 1
ATOM 1575 O O . ALA A 1 195 ? 9.090 -8.297 -16.605 1.00 96.56 195 ALA A O 1
ATOM 1576 N N . VAL A 1 196 ? 9.536 -6.913 -14.894 1.00 96.19 196 VAL A N 1
ATOM 1577 C CA . VAL A 1 196 ? 8.970 -5.709 -15.535 1.00 96.19 196 VAL A CA 1
ATOM 1578 C C . VAL A 1 196 ? 9.708 -5.365 -16.829 1.00 96.19 196 VAL A C 1
ATOM 1580 O O . VAL A 1 196 ? 9.076 -5.067 -17.837 1.00 96.19 196 VAL A O 1
ATOM 1583 N N . LYS A 1 197 ? 11.047 -5.452 -16.845 1.00 96.50 197 LYS A N 1
ATOM 1584 C CA . LYS A 1 197 ? 11.835 -5.227 -18.068 1.00 96.50 197 LYS A CA 1
ATOM 1585 C C . LYS A 1 197 ? 11.499 -6.252 -19.161 1.00 96.50 197 LYS A C 1
ATOM 1587 O O . LYS A 1 197 ? 11.403 -5.875 -20.324 1.00 96.50 197 LYS A O 1
ATOM 1592 N N . ALA A 1 198 ? 11.313 -7.523 -18.798 1.00 96.06 198 ALA A N 1
ATOM 1593 C CA . ALA A 1 198 ? 10.901 -8.574 -19.730 1.00 96.06 198 ALA A CA 1
ATOM 1594 C C . ALA A 1 198 ? 9.471 -8.357 -20.265 1.00 96.06 198 ALA A C 1
ATOM 1596 O O . ALA A 1 198 ? 9.209 -8.650 -21.426 1.00 96.06 198 ALA A O 1
ATOM 1597 N N . ALA A 1 199 ? 8.581 -7.765 -19.462 1.00 95.00 199 ALA A N 1
ATOM 1598 C CA . ALA A 1 199 ? 7.239 -7.327 -19.855 1.00 95.00 199 ALA A CA 1
ATOM 1599 C C . ALA A 1 199 ? 7.215 -5.955 -20.577 1.00 95.00 199 ALA A C 1
ATOM 1601 O O . ALA A 1 199 ? 6.215 -5.243 -20.544 1.00 95.00 199 ALA A O 1
ATOM 1602 N N . GLY A 1 200 ? 8.323 -5.535 -21.202 1.00 95.06 200 GLY A N 1
ATOM 1603 C CA . GLY A 1 200 ? 8.395 -4.285 -21.973 1.00 95.06 200 GLY A CA 1
ATOM 1604 C C . GLY A 1 200 ? 8.318 -2.996 -21.142 1.00 95.06 200 GLY A C 1
ATOM 1605 O O . GLY A 1 200 ? 8.153 -1.918 -21.704 1.00 95.06 200 GLY A O 1
ATOM 1606 N N . GLY A 1 201 ? 8.448 -3.087 -19.816 1.00 92.56 201 GLY A N 1
ATOM 1607 C CA . GLY A 1 201 ? 8.282 -1.968 -18.886 1.00 92.56 201 GLY A CA 1
ATOM 1608 C C . GLY A 1 201 ? 6.897 -1.883 -18.238 1.00 92.56 201 GLY A C 1
ATOM 1609 O O . GLY A 1 201 ? 6.735 -1.094 -17.306 1.00 92.56 201 GLY A O 1
ATOM 1610 N N . ASP A 1 202 ? 5.923 -2.693 -18.664 1.00 91.88 202 ASP A N 1
ATOM 1611 C CA . ASP A 1 202 ? 4.601 -2.728 -18.039 1.00 91.88 202 ASP A CA 1
ATOM 1612 C C . ASP A 1 202 ? 4.637 -3.549 -16.739 1.00 91.88 202 ASP A C 1
ATOM 1614 O O . ASP A 1 202 ? 4.879 -4.758 -16.725 1.00 91.88 202 ASP A O 1
ATOM 1618 N N . THR A 1 203 ? 4.391 -2.871 -15.618 1.00 91.06 203 THR A N 1
ATOM 1619 C CA . THR A 1 203 ? 4.340 -3.479 -14.285 1.00 91.06 203 THR A CA 1
ATOM 1620 C C . THR A 1 203 ? 3.118 -4.363 -14.063 1.00 91.06 203 THR A C 1
ATOM 1622 O O . THR A 1 203 ? 3.176 -5.247 -13.215 1.00 91.06 203 THR A O 1
ATOM 1625 N N . LEU A 1 204 ? 2.020 -4.116 -14.785 1.00 90.75 204 LEU A N 1
ATOM 1626 C CA . LEU A 1 204 ? 0.722 -4.776 -14.617 1.00 90.75 204 LEU A CA 1
ATOM 1627 C C . LEU A 1 204 ? 0.537 -5.978 -15.560 1.00 90.75 204 LEU A C 1
ATOM 1629 O O . LEU A 1 204 ? -0.363 -6.787 -15.341 1.00 90.75 204 LEU A O 1
ATOM 1633 N N . ALA A 1 205 ? 1.394 -6.108 -16.578 1.00 92.69 205 ALA A N 1
ATOM 1634 C CA . ALA A 1 205 ? 1.432 -7.245 -17.502 1.00 92.69 205 ALA A CA 1
ATOM 1635 C C . ALA A 1 205 ? 2.306 -8.421 -17.017 1.00 92.69 205 ALA A C 1
ATOM 1637 O O . ALA A 1 205 ? 2.325 -9.483 -17.647 1.00 92.69 205 ALA A O 1
ATOM 1638 N N . VAL A 1 206 ? 3.049 -8.253 -15.916 1.00 94.62 206 VAL A N 1
ATOM 1639 C CA . VAL A 1 206 ? 3.864 -9.327 -15.332 1.00 94.62 206 VAL A CA 1
ATOM 1640 C C . VAL A 1 206 ? 2.949 -10.450 -14.828 1.00 94.62 206 VAL A C 1
ATOM 1642 O O . VAL A 1 206 ? 1.908 -10.201 -14.237 1.00 94.62 206 VAL A O 1
ATOM 1645 N N . LYS A 1 207 ? 3.330 -11.713 -15.032 1.00 93.19 207 LYS A N 1
ATOM 1646 C CA . LYS A 1 207 ? 2.630 -12.851 -14.418 1.00 93.19 207 LYS A CA 1
ATOM 1647 C C . LYS A 1 207 ? 3.458 -13.398 -13.264 1.00 93.19 207 LYS A C 1
ATOM 1649 O O . LYS A 1 207 ? 4.626 -13.746 -13.448 1.00 93.19 207 LYS A O 1
ATOM 1654 N N . TYR A 1 208 ? 2.854 -13.453 -12.082 1.00 92.69 208 TYR A N 1
ATOM 1655 C CA . TYR A 1 208 ? 3.438 -14.064 -10.894 1.00 92.69 208 TYR A CA 1
ATOM 1656 C C . TYR A 1 208 ? 2.791 -15.425 -10.634 1.00 92.69 208 TYR A C 1
ATOM 1658 O O . TYR A 1 208 ? 1.592 -15.595 -10.841 1.00 92.69 208 TYR A O 1
ATOM 1666 N N . ASP A 1 209 ? 3.604 -16.369 -10.179 1.00 89.50 209 ASP A N 1
ATOM 1667 C CA . ASP A 1 209 ? 3.190 -17.705 -9.756 1.00 89.50 209 ASP A CA 1
ATOM 1668 C C . ASP A 1 209 ? 3.008 -17.654 -8.229 1.00 89.50 209 ASP A C 1
ATOM 1670 O O . ASP A 1 209 ? 3.991 -17.425 -7.513 1.00 89.50 209 ASP A O 1
ATOM 1674 N N . ILE A 1 210 ? 1.749 -17.683 -7.766 1.00 85.50 210 ILE A N 1
ATOM 1675 C CA . ILE A 1 210 ? 1.304 -17.382 -6.387 1.00 85.50 210 ILE A CA 1
ATOM 1676 C C . ILE A 1 210 ? 0.061 -18.176 -5.981 1.00 85.50 210 ILE A C 1
ATOM 1678 O O . ILE A 1 210 ? -0.742 -18.492 -6.886 1.00 85.50 210 ILE A O 1
#

Mean predicted aligned error: 12.32 Å

Solvent-accessible surface area (backbone atoms only — not comparable to full-atom values): 12827 Å² total; per-residue (Å²): 138,85,85,90,87,88,86,77,91,87,91,84,88,89,86,86,83,89,80,89,84,76,80,80,81,84,75,79,78,80,82,77,84,82,77,91,70,86,85,82,65,87,76,77,74,68,81,69,65,52,75,51,54,57,54,33,49,67,38,40,78,55,28,18,68,95,42,33,63,42,52,52,50,30,51,50,49,41,29,73,78,67,72,42,49,66,38,61,79,44,33,48,39,56,42,65,62,30,38,60,46,33,28,20,54,72,82,38,83,63,68,69,81,52,92,39,47,50,60,57,46,53,25,46,44,17,36,25,37,28,47,40,60,43,45,96,89,73,42,68,75,85,50,84,88,40,45,66,59,52,48,52,54,40,60,68,50,43,60,56,37,41,74,56,58,31,46,53,29,62,73,42,94,65,85,57,35,56,46,34,36,30,58,71,55,93,62,55,57,69,54,48,52,50,46,20,55,73,43,77,62,37,48,64,71,51,86,72,80,119

Foldseek 3Di:
DDDDDDDDDDDDDDDDDDDDDDDDDPPPDDDDDDDDDPDPDPPPPPPDPVVQVVQQVVQLVVAAPVCSVLVVQLQVVLCVPPVWHKHFPAFADAQVRQQVLCCDPPVDDDDNPDPDHRLQDLSNLRFKTFMFTQDPVRHGDDDPVCVVVRLVSLVVSVVSSVVSQWDAQCPDPPDRDSRMIGHDQVDHSVRLVVQCVVVVNDSRPGDGDD

Secondary structure (DSSP, 8-state):
----------------------PPP------------TT----------HHHHHHHHHHHTTS-HHHHHHHHHHHHHHHHHH-PPEEEEE----HHHHHHHHHBTTTBSS----S--TTSSGGGGT-EEEEEEB-TTSSB--STTTHHHHHHHHHHHHHHHHHTTEEEGGG-SSS--SSEEEE--S--HHHHHHHHHHTTT-SSS-----